Protein 3AJD (pdb70)

Foldseek 3Di:
DWKKKFFQVLPDQQVVVQVVQVVQVWDWDDFLDNRMTTTPDHPDDPCPDVCNQQQRIDIDFVQLLPQLVQQQDELAWEEEEQAQPPPPSVSSNCSSNSLHHAYEYEHQDPVRLVNNVSNCVSNVRNRYHYYHHQLVVVLVVCVVVVNATQEYELEQEVVVCSNNVSVPCLLVVVLSNLVRHDAQHKYKYKYLDPDPCRAVVSVVSVVVVDPFKDWDADDCVSRPPWQKDDDPDGRKMFGDPPTRTMTMTMMGGD

Nearest PDB structures (foldseek):
  3ajd-assembly1_A  TM=1.004E+00  e=1.094E-59  Methanocaldococcus jannaschii
  3a4t-assembly2_B  TM=9.629E-01  e=3.137E-53  Methanocaldococcus jannaschii
  8esq-assembly1_q  TM=8.570E-01  e=2.227E-28  Schizosaccharomyces pombe
  8fkv-assembly1_SY  TM=8.508E-01  e=1.266E-27  Homo sapiens
  8v87-assembly1_q  TM=8.363E-01  e=3.974E-28  Saccharomyces cerevisiae BY4741

Structure (mmCIF, N/CA/C/O backbone):
data_3AJD
#
_entry.id   3AJD
#
_cell.length_a   40.128
_cell.length_b   40.108
_cell.length_c   90.559
_cell.angle_alpha   90.00
_cell.angle_beta   102.75
_cell.angle_gamma   90.00
#
_symmetry.space_group_name_H-M   'P 1 21 1'
#
loop_
_entity.id
_entity.type
_entity.pdbx_description
1 polymer 'Putative methyltransferase MJ0026'
2 non-polymer GLYCEROL
3 non-polymer 'ISOPROPYL ALCOHOL'
4 water water
#
loop_
_atom_site.group_PDB
_atom_site.id
_atom_site.type_symbol
_atom_site.label_atom_id
_atom_site.label_alt_id
_atom_site.label_comp_id
_atom_site.label_asym_id
_atom_site.label_entity_id
_atom_site.label_seq_id
_atom_site.pdbx_PDB_ins_code
_atom_site.Cartn_x
_atom_site.Cartn_y
_atom_site.Cartn_z
_atom_site.occupancy
_atom_site.B_iso_or_equiv
_atom_site.auth_seq_id
_atom_site.auth_comp_id
_atom_site.auth_asym_id
_atom_site.auth_atom_id
_atom_site.pdbx_PDB_model_num
ATOM 1 N N . LYS A 1 9 ? -10.326 8.679 33.887 1.00 30.49 9 LYS A N 1
ATOM 2 C CA . LYS A 1 9 ? -9.487 7.677 33.170 1.00 29.97 9 LYS A CA 1
ATOM 3 C C . LYS A 1 9 ? -8.966 6.567 34.095 1.00 28.44 9 LYS A C 1
ATOM 4 O O . LYS A 1 9 ? -8.549 6.836 35.217 1.00 28.63 9 LYS A O 1
ATOM 10 N N . MET A 1 10 ? -9.014 5.318 33.636 1.00 26.20 10 MET A N 1
ATOM 11 C CA . MET A 1 10 ? -8.494 4.227 34.458 1.00 23.83 10 MET A CA 1
ATOM 12 C C . MET A 1 10 ? -6.971 4.317 34.432 1.00 21.84 10 MET A C 1
ATOM 13 O O . MET A 1 10 ? -6.371 4.625 33.383 1.00 20.89 10 MET A O 1
ATOM 18 N N . GLN A 1 11 ? -6.345 4.071 35.587 1.00 17.99 11 GLN A N 1
ATOM 19 C CA . GLN A 1 11 ? -4.888 4.122 35.672 1.00 15.10 11 GLN A CA 1
ATOM 20 C C . GLN A 1 11 ? -4.316 2.714 35.740 1.00 13.21 11 GLN A C 1
ATOM 21 O O . GLN A 1 11 ? -4.775 1.889 36.544 1.00 12.64 11 GLN A O 1
ATOM 27 N N . PHE A 1 12 ? -3.320 2.449 34.907 1.00 10.93 12 PHE A N 1
ATOM 28 C CA . PHE A 1 12 ? -2.651 1.152 34.929 1.00 9.70 12 PHE A CA 1
ATOM 29 C C . PHE A 1 12 ? -1.142 1.358 35.024 1.00 8.43 12 PHE A C 1
ATOM 30 O O . PHE A 1 12 ? -0.617 2.448 34.772 1.00 8.90 12 PHE A O 1
ATOM 38 N N . ILE A 1 13 ? -0.464 0.317 35.467 1.00 8.45 13 ILE A N 1
ATOM 39 C CA . ILE A 1 13 ? 0.980 0.321 35.442 1.00 8.18 13 ILE A CA 1
ATOM 40 C C . ILE A 1 13 ? 1.455 -0.951 34.756 1.00 8.27 13 ILE A C 1
ATOM 41 O O . ILE A 1 13 ? 0.847 -2.019 34.916 1.00 8.96 13 ILE A O 1
ATOM 46 N N . ARG A 1 14 ? 2.543 -0.819 34.000 1.00 7.80 14 ARG A N 1
ATOM 47 C CA . ARG A 1 14 ? 3.220 -1.955 33.385 1.00 7.65 14 ARG A CA 1
ATOM 48 C C . ARG A 1 14 ? 4.471 -2.192 34.233 1.00 7.41 14 ARG A C 1
ATOM 49 O O . ARG A 1 14 ? 5.332 -1.299 34.340 1.00 8.51 14 ARG A O 1
ATOM 57 N N . VAL A 1 15 ? 4.588 -3.362 34.855 1.00 7.52 15 VAL A N 1
ATOM 58 C CA . VAL A 1 15 ? 5.776 -3.658 35.671 1.00 7.43 15 VAL A CA 1
ATOM 59 C C . VAL A 1 15 ? 6.928 -3.942 34.716 1.00 7.59 15 VAL A C 1
ATOM 60 O O . VAL A 1 15 ? 6.768 -4.675 33.733 1.00 9.19 15 VAL A O 1
ATOM 64 N N . ASN A 1 16 ? 8.087 -3.357 35.015 1.00 7.28 16 ASN A N 1
ATOM 65 C CA . ASN A 1 16 ? 9.245 -3.501 34.175 1.00 7.46 16 ASN A CA 1
ATOM 66 C C . ASN A 1 16 ? 10.021 -4.755 34.551 1.00 7.11 16 ASN A C 1
ATOM 67 O O . ASN A 1 16 ? 10.871 -4.715 35.473 1.00 8.22 16 ASN A O 1
ATOM 72 N N . THR A 1 17 ? 9.768 -5.822 33.808 1.00 8.58 17 THR A N 1
ATOM 73 C CA . THR A 1 17 ? 10.431 -7.081 34.138 1.00 8.53 17 THR A CA 1
ATOM 74 C C . THR A 1 17 ? 11.918 -7.088 33.807 1.00 9.03 17 THR A C 1
ATOM 75 O O . THR A 1 17 ? 12.624 -8.064 34.105 1.00 10.66 17 THR A O 1
ATOM 79 N N . LEU A 1 18 ? 12.419 -6.034 33.189 1.00 7.57 18 LEU A N 1
ATOM 80 C CA . LEU A 1 18 ? 13.869 -5.959 33.029 1.00 9.35 18 LEU A CA 1
ATOM 81 C C . LEU A 1 18 ? 14.492 -5.751 34.409 1.00 9.72 18 LEU A C 1
ATOM 82 O O . LEU A 1 18 ? 15.690 -6.021 34.581 1.00 11.86 18 LEU A O 1
ATOM 87 N N . LYS A 1 19 ? 13.725 -5.240 35.368 1.00 9.49 19 LYS A N 1
ATOM 88 C CA . LYS A 1 19 ? 14.243 -4.944 36.688 1.00 10.12 19 LYS A CA 1
ATOM 89 C C . LYS A 1 19 ? 13.608 -5.628 37.868 1.00 10.80 19 LYS A C 1
ATOM 90 O O . LYS A 1 19 ? 14.282 -5.749 38.904 1.00 12.20 19 LYS A O 1
ATOM 96 N N . ILE A 1 20 ? 12.344 -6.029 37.781 1.00 9.65 20 ILE A N 1
ATOM 97 C CA . ILE A 1 20 ? 11.689 -6.605 38.955 1.00 9.73 20 ILE A CA 1
ATOM 98 C C . ILE A 1 20 ? 10.559 -7.555 38.574 1.00 9.80 20 ILE A C 1
ATOM 99 O O . ILE A 1 20 ? 9.920 -7.400 37.503 1.00 9.81 20 ILE A O 1
ATOM 104 N N . ASN A 1 21 ? 10.293 -8.537 39.437 1.00 9.76 21 ASN A N 1
ATOM 105 C CA . ASN A 1 21 ? 9.211 -9.491 39.222 1.00 9.08 21 ASN A CA 1
ATOM 106 C C . ASN A 1 21 ? 7.896 -8.781 39.516 1.00 8.73 21 ASN A C 1
ATOM 107 O O . ASN A 1 21 ? 7.801 -8.004 40.456 1.00 9.22 21 ASN A O 1
ATOM 112 N N . PRO A 1 22 ? 6.850 -9.067 38.721 1.00 9.10 22 PRO A N 1
ATOM 113 C CA . PRO A 1 22 ? 5.586 -8.369 38.963 1.00 9.72 22 PRO A CA 1
ATOM 114 C C . PRO A 1 22 ? 4.931 -8.554 40.320 1.00 9.23 22 PRO A C 1
ATOM 115 O O . PRO A 1 22 ? 4.347 -7.611 40.863 1.00 9.81 22 PRO A O 1
ATOM 119 N N . GLU A 1 23 ? 4.990 -9.776 40.839 1.00 10.23 23 GLU A N 1
ATOM 120 C CA . GLU A 1 23 ? 4.370 -10.070 42.130 1.00 9.85 23 GLU A CA 1
ATOM 121 C C . GLU A 1 23 ? 5.164 -9.400 43.240 1.00 9.86 23 GLU A C 1
ATOM 122 O O . GLU A 1 23 ? 4.589 -8.912 44.216 1.00 10.22 23 GLU A O 1
ATOM 128 N N . VAL A 1 24 ? 6.473 -9.325 43.083 1.00 9.87 24 VAL A N 1
ATOM 129 C CA . VAL A 1 24 ? 7.308 -8.652 44.076 1.00 10.62 24 VAL A CA 1
ATOM 130 C C . VAL A 1 24 ? 6.975 -7.151 44.066 1.00 9.23 24 VAL A C 1
ATOM 131 O O . VAL A 1 24 ? 6.803 -6.546 45.118 1.00 10.99 24 VAL A O 1
ATOM 135 N N . LEU A 1 25 ? 6.856 -6.528 42.893 1.00 9.01 25 LEU A N 1
ATOM 136 C CA . LEU A 1 25 ? 6.522 -5.102 42.858 1.00 9.56 25 LEU A CA 1
ATOM 137 C C . LEU A 1 25 ? 5.110 -4.886 43.419 1.00 9.21 25 LEU A C 1
ATOM 138 O O . LEU A 1 25 ? 4.868 -3.946 44.159 1.00 10.32 25 LEU A O 1
ATOM 143 N N . LYS A 1 26 ? 4.184 -5.756 43.043 1.00 9.67 26 LYS A N 1
ATOM 144 C CA . LYS A 1 26 ? 2.795 -5.623 43.499 1.00 10.99 26 LYS A CA 1
ATOM 145 C C . LYS A 1 26 ? 2.739 -5.548 45.022 1.00 11.46 26 LYS A C 1
ATOM 146 O O . LYS A 1 26 ? 2.090 -4.669 45.594 1.00 11.87 26 LYS A O 1
ATOM 152 N N . LYS A 1 27 ? 3.429 -6.475 45.678 1.00 11.76 27 LYS A N 1
ATOM 153 C CA . LYS A 1 27 ? 3.410 -6.508 47.134 1.00 12.46 27 LYS A CA 1
ATOM 154 C C . LYS A 1 27 ? 4.046 -5.262 47.731 1.00 13.51 27 LYS A C 1
ATOM 155 O O . LYS A 1 27 ? 3.562 -4.699 48.724 1.00 13.54 27 LYS A O 1
ATOM 161 N N . ARG A 1 28 ? 5.153 -4.833 47.156 1.00 12.90 28 ARG A N 1
ATOM 162 C CA . ARG A 1 28 ? 5.844 -3.668 47.645 1.00 13.68 28 ARG A CA 1
ATOM 163 C C . ARG A 1 28 ? 4.914 -2.458 47.607 1.00 13.50 28 ARG A C 1
ATOM 164 O O . ARG A 1 28 ? 4.859 -1.663 48.553 1.00 14.24 28 ARG A O 1
ATOM 172 N N . LEU A 1 29 ? 4.146 -2.307 46.530 1.00 12.38 29 LEU A N 1
ATOM 173 C CA . LEU A 1 29 ? 3.221 -1.162 46.480 1.00 12.27 29 LEU A CA 1
ATOM 174 C C . LEU A 1 29 ? 2.019 -1.378 47.402 1.00 12.78 29 LEU A C 1
ATOM 175 O O . LEU A 1 29 ? 1.522 -0.427 48.002 1.00 12.87 29 LEU A O 1
ATOM 180 N N . GLU A 1 30 ? 1.540 -2.608 47.503 1.00 12.47 30 GLU A N 1
ATOM 181 C CA . GLU A 1 30 ? 0.405 -2.869 48.391 1.00 14.22 30 GLU A CA 1
ATOM 182 C C . GLU A 1 30 ? 0.783 -2.525 49.830 1.00 15.31 30 GLU A C 1
ATOM 183 O O . GLU A 1 30 ? -0.047 -2.004 50.586 1.00 16.50 30 GLU A O 1
ATOM 189 N N . ASN A 1 31 ? 2.039 -2.759 50.190 1.00 15.57 31 ASN A N 1
ATOM 190 C CA . ASN A 1 31 ? 2.497 -2.470 51.550 1.00 17.34 31 ASN A CA 1
ATOM 191 C C . ASN A 1 31 ? 2.454 -0.982 51.838 1.00 18.37 31 ASN A C 1
ATOM 192 O O . ASN A 1 31 ? 2.464 -0.591 53.006 1.00 20.82 31 ASN A O 1
ATOM 197 N N . LYS A 1 32 ? 2.427 -0.159 50.792 1.00 18.42 32 LYS A N 1
ATOM 198 C CA . LYS A 1 32 ? 2.367 1.302 50.932 1.00 18.20 32 LYS A CA 1
ATOM 199 C C . LYS A 1 32 ? 0.938 1.831 50.806 1.00 18.28 32 LYS A C 1
ATOM 200 O O . LYS A 1 32 ? 0.733 3.047 50.764 1.00 19.08 32 LYS A O 1
ATOM 206 N N . GLY A 1 33 ? -0.033 0.927 50.696 1.00 17.05 33 GLY A N 1
ATOM 207 C CA . GLY A 1 33 ? -1.430 1.337 50.608 1.00 17.87 33 GLY A CA 1
ATOM 208 C C . GLY A 1 33 ? -2.033 1.397 49.218 1.00 18.05 33 GLY A C 1
ATOM 209 O O . GLY A 1 33 ? -3.189 1.810 49.066 1.00 18.44 33 GLY A O 1
ATOM 210 N N . VAL A 1 34 ? -1.273 0.991 48.199 1.00 15.92 34 VAL A N 1
ATOM 211 C CA . VAL A 1 34 ? -1.795 0.988 46.828 1.00 15.00 34 VAL A CA 1
ATOM 212 C C . VAL A 1 34 ? -2.634 -0.276 46.628 1.00 14.16 34 VAL A C 1
ATOM 213 O O . VAL A 1 34 ? -2.240 -1.351 47.085 1.00 15.72 34 VAL A O 1
ATOM 217 N N . VAL A 1 35 ? -3.790 -0.149 45.978 1.00 14.51 35 VAL A N 1
ATOM 218 C CA . VAL A 1 35 ? -4.635 -1.304 45.705 1.00 14.45 35 VAL A CA 1
ATOM 219 C C . VAL A 1 35 ? -4.517 -1.553 44.205 1.00 13.61 35 VAL A C 1
ATOM 220 O O . VAL A 1 35 ? -4.795 -0.676 43.379 1.00 14.46 35 VAL A O 1
ATOM 224 N N . LEU A 1 36 ? -4.124 -2.783 43.880 1.00 13.70 36 LEU A N 1
ATOM 225 C CA . LEU A 1 36 ? -3.863 -3.191 42.501 1.00 13.83 36 LEU A CA 1
ATOM 226 C C . LEU A 1 36 ? -4.690 -4.393 42.105 1.00 14.81 36 LEU A C 1
ATOM 227 O O . LEU A 1 36 ? -4.776 -5.372 42.848 1.00 16.13 36 LEU A O 1
ATOM 232 N N . GLU A 1 37 ? -5.304 -4.319 40.928 1.00 14.31 37 GLU A N 1
ATOM 233 C CA . GLU A 1 37 ? -6.124 -5.406 40.400 1.00 14.60 37 GLU A CA 1
ATOM 234 C C . GLU A 1 37 ? -5.441 -6.043 39.178 1.00 12.85 37 GLU A C 1
ATOM 235 O O . GLU A 1 37 ? -4.766 -5.356 38.388 1.00 12.17 37 GLU A O 1
ATOM 241 N N . LYS A 1 38 ? -5.604 -7.345 39.020 1.00 13.58 38 LYS A N 1
ATOM 242 C CA . LYS A 1 38 ? -5.009 -8.095 37.921 1.00 13.93 38 LYS A CA 1
ATOM 243 C C . LYS A 1 38 ? -5.576 -7.664 36.585 1.00 13.34 38 LYS A C 1
ATOM 244 O O . LYS A 1 38 ? -6.678 -7.090 36.505 1.00 13.65 38 LYS A O 1
ATOM 250 N N . THR A 1 39 ? -4.809 -7.942 35.534 1.00 11.60 39 THR A N 1
ATOM 251 C CA . THR A 1 39 ? -5.230 -7.669 34.146 1.00 10.66 39 THR A CA 1
ATOM 252 C C . THR A 1 39 ? -4.911 -8.958 33.376 1.00 11.59 39 THR A C 1
ATOM 253 O O . THR A 1 39 ? -4.447 -9.952 33.939 1.00 11.96 39 THR A O 1
ATOM 257 N N . PHE A 1 40 ? -5.119 -8.933 32.065 1.00 11.36 40 PHE A N 1
ATOM 258 C CA . PHE A 1 40 ? -4.834 -10.118 31.250 1.00 11.74 40 PHE A CA 1
ATOM 259 C C . PHE A 1 40 ? -3.347 -10.413 31.144 1.00 11.78 40 PHE A C 1
ATOM 260 O O . PHE A 1 40 ? -2.954 -11.486 30.692 1.00 12.62 40 PHE A O 1
ATOM 268 N N . LEU A 1 41 ? -2.519 -9.430 31.532 1.00 10.77 41 LEU A N 1
ATOM 269 C CA . LEU A 1 41 ? -1.056 -9.585 31.513 1.00 10.63 41 LEU A CA 1
ATOM 270 C C . LEU A 1 41 ? -0.567 -9.815 32.922 1.00 10.30 41 LEU A C 1
ATOM 271 O O . LEU A 1 41 ? -0.963 -9.081 33.839 1.00 11.05 41 LEU A O 1
ATOM 276 N N . ASP A 1 42 ? 0.335 -10.764 33.087 1.00 10.88 42 ASP A N 1
ATOM 277 C CA . ASP A 1 42 ? 0.814 -11.016 34.448 1.00 12.04 42 ASP A CA 1
ATOM 278 C C . ASP A 1 42 ? 1.724 -9.899 34.935 1.00 10.86 42 ASP A C 1
ATOM 279 O O . ASP A 1 42 ? 2.040 -9.858 36.114 1.00 12.89 42 ASP A O 1
ATOM 284 N N . TYR A 1 43 ? 2.107 -8.970 34.045 1.00 9.72 43 TYR A N 1
ATOM 285 C CA . TYR A 1 43 ? 2.969 -7.884 34.453 1.00 9.83 43 TYR A CA 1
ATOM 286 C C . TYR A 1 43 ? 2.296 -6.518 34.410 1.00 9.96 43 TYR A C 1
ATOM 287 O O . TYR A 1 43 ? 2.979 -5.503 34.510 1.00 11.21 43 TYR A O 1
ATOM 296 N N . ALA A 1 44 ? 0.972 -6.453 34.274 1.00 9.02 44 ALA A N 1
ATOM 297 C CA . ALA A 1 44 ? 0.285 -5.165 34.257 1.00 9.38 44 ALA A CA 1
ATOM 298 C C . ALA A 1 44 ? -0.810 -5.209 35.309 1.00 8.77 44 ALA A C 1
ATOM 299 O O . ALA A 1 44 ? -1.455 -6.257 35.498 1.00 9.02 44 ALA A O 1
ATOM 301 N N . PHE A 1 45 ? -1.012 -4.086 35.979 1.00 8.22 45 PHE A N 1
ATOM 302 C CA . PHE A 1 45 ? -2.026 -3.996 37.019 1.00 9.54 45 PHE A CA 1
ATOM 303 C C . PHE A 1 45 ? -2.824 -2.723 36.878 1.00 9.69 45 PHE A C 1
ATOM 304 O O . PHE A 1 45 ? -2.306 -1.705 36.422 1.00 9.72 45 PHE A O 1
ATOM 312 N N . GLU A 1 46 ? -4.095 -2.790 37.264 1.00 10.67 46 GLU A N 1
ATOM 313 C CA . GLU A 1 46 ? -4.956 -1.623 37.287 1.00 11.32 46 GLU A CA 1
ATOM 314 C C . GLU A 1 46 ? -4.823 -1.049 38.702 1.00 12.30 46 GLU A C 1
ATOM 315 O O . GLU A 1 46 ? -4.919 -1.769 39.691 1.00 12.08 46 GLU A O 1
ATOM 321 N N . VAL A 1 47 ? -4.570 0.248 38.775 1.00 11.62 47 VAL A N 1
ATOM 322 C CA . VAL A 1 47 ? -4.429 0.913 40.064 1.00 12.62 47 VAL A CA 1
ATOM 323 C C . VAL A 1 47 ? -5.836 1.342 40.486 1.00 14.20 47 VAL A C 1
ATOM 324 O O . VAL A 1 47 ? -6.425 2.251 39.889 1.00 15.70 47 VAL A O 1
ATOM 328 N N . LYS A 1 48 ? -6.366 0.710 41.520 1.00 14.90 48 LYS A N 1
ATOM 329 C CA . LYS A 1 48 ? -7.724 1.035 41.963 1.00 17.08 48 LYS A C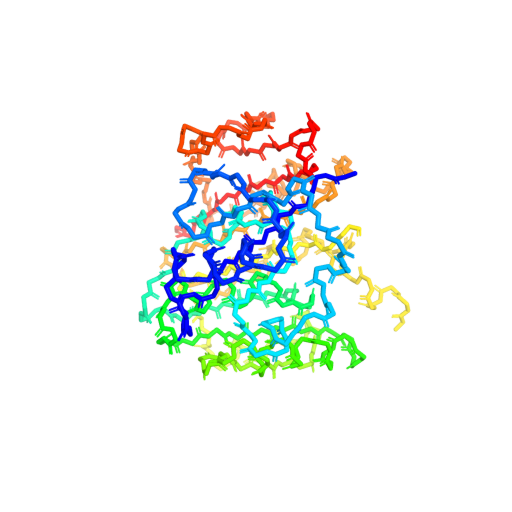A 1
ATOM 330 C C . LYS A 1 48 ? -7.734 2.191 42.958 1.00 18.68 48 LYS A C 1
ATOM 331 O O . LYS A 1 48 ? -8.655 3.029 42.979 1.00 20.89 48 LYS A O 1
ATOM 337 N N . LYS A 1 49 ? -6.715 2.245 43.796 1.00 18.49 49 LYS A N 1
ATOM 338 C CA . LYS A 1 49 ? -6.571 3.329 44.747 1.00 19.88 49 LYS A CA 1
ATOM 339 C C . LYS A 1 49 ? -5.116 3.459 45.111 1.00 18.93 49 LYS A C 1
ATOM 340 O O . LYS A 1 49 ? -4.365 2.477 45.130 1.00 17.35 49 LYS A O 1
ATOM 346 N N . SER A 1 50 ? -4.713 4.683 45.411 1.00 19.98 50 SER A N 1
ATOM 347 C CA . SER A 1 50 ? -3.330 4.956 45.784 1.00 20.67 50 SER A CA 1
ATOM 348 C C . SER A 1 50 ? -3.355 6.216 46.614 1.00 22.13 50 SER A C 1
ATOM 349 O O . SER A 1 50 ? -4.013 7.179 46.246 1.00 22.70 50 SER A O 1
ATOM 352 N N . PRO A 1 51 ? -2.644 6.216 47.744 1.00 22.58 51 PRO A N 1
ATOM 353 C CA . PRO A 1 51 ? -2.598 7.378 48.628 1.00 23.73 51 PRO A CA 1
ATOM 354 C C . PRO A 1 51 ? -1.654 8.452 48.133 1.00 24.42 51 PRO A C 1
ATOM 355 O O . PRO A 1 51 ? -1.532 9.508 48.763 1.00 26.56 51 PRO A O 1
ATOM 359 N N . PHE A 1 52 ? -1.000 8.207 47.001 1.00 24.00 52 PHE A N 1
ATOM 360 C CA . PHE A 1 52 ? -0.068 9.184 46.439 1.00 24.08 52 PHE A CA 1
ATOM 361 C C . PHE A 1 52 ? -0.015 9.085 44.916 1.00 23.63 52 PHE A C 1
ATOM 362 O O . PHE A 1 52 ? -0.508 8.107 44.331 1.00 23.30 52 PHE A O 1
ATOM 370 N N . SER A 1 53 ? 0.569 10.094 44.272 1.00 22.32 53 SER A N 1
ATOM 371 C CA . SER A 1 53 ? 0.681 10.089 42.822 1.00 23.10 53 SER A CA 1
ATOM 372 C C . SER A 1 53 ? 1.521 8.877 42.431 1.00 22.25 53 SER A C 1
ATOM 373 O O . SER A 1 53 ? 2.614 8.671 42.946 1.00 20.53 53 SER A O 1
ATOM 377 N N . ILE A 1 54 ? 0.996 8.069 41.519 1.00 22.54 54 ILE A N 1
ATOM 378 C CA . ILE A 1 54 ? 1.704 6.874 41.087 1.00 22.20 54 ILE A CA 1
ATOM 379 C C . ILE A 1 54 ? 3.107 7.170 40.498 1.00 20.92 54 ILE A C 1
ATOM 380 O O . ILE A 1 54 ? 3.963 6.308 40.540 1.00 20.06 54 ILE A O 1
ATOM 385 N N . GLY A 1 55 ? 3.337 8.378 39.967 1.00 18.87 55 GLY A N 1
ATOM 386 C CA . GLY A 1 55 ? 4.641 8.744 39.412 1.00 19.70 55 GLY A CA 1
ATOM 387 C C . GLY A 1 55 ? 5.617 9.446 40.378 1.00 19.49 55 GLY A C 1
ATOM 388 O O . GLY A 1 55 ? 6.669 9.944 39.977 1.00 19.93 55 GLY A O 1
ATOM 389 N N . SER A 1 56 ? 5.268 9.485 41.658 1.00 16.96 56 SER A N 1
ATOM 390 C CA . SER A 1 56 ? 6.079 10.166 42.678 1.00 16.57 56 SER A CA 1
ATOM 391 C C . SER A 1 56 ? 6.834 9.215 43.580 1.00 14.70 56 SER A C 1
ATOM 392 O O . SER A 1 56 ? 7.523 9.654 44.500 1.00 14.50 56 SER A O 1
ATOM 395 N N . THR A 1 57 ? 6.720 7.920 43.343 1.00 12.75 57 THR A N 1
ATOM 396 C CA . THR A 1 57 ? 7.310 6.924 44.220 1.00 12.44 57 THR A CA 1
ATOM 397 C C . THR A 1 57 ? 8.761 6.614 43.879 1.00 11.50 57 THR A C 1
ATOM 398 O O . THR A 1 57 ? 9.230 6.890 42.754 1.00 10.73 57 THR A O 1
ATOM 402 N N . PRO A 1 58 ? 9.503 6.046 44.849 1.00 10.64 58 PRO A N 1
ATOM 403 C CA . PRO A 1 58 ? 10.885 5.681 44.529 1.00 10.30 58 PRO A CA 1
ATOM 404 C C . PRO A 1 58 ? 10.810 4.514 43.511 1.00 10.84 58 PRO A C 1
ATOM 405 O O . PRO A 1 58 ? 11.717 4.347 42.677 1.00 10.62 58 PRO A O 1
ATOM 409 N N . GLU A 1 59 ? 9.751 3.705 43.589 1.00 10.35 59 GLU A N 1
ATOM 410 C CA . GLU A 1 59 ? 9.626 2.606 42.629 1.00 9.83 59 GLU A CA 1
ATOM 411 C C . GLU A 1 59 ? 9.582 3.120 41.188 1.00 10.04 59 GLU A C 1
ATOM 412 O O . GLU A 1 59 ? 10.158 2.501 40.299 1.00 10.13 59 GLU A O 1
ATOM 418 N N . TYR A 1 60 ? 8.877 4.218 40.953 1.00 9.42 60 TYR A N 1
ATOM 419 C CA . TYR A 1 60 ? 8.820 4.816 39.606 1.00 9.37 60 TYR A CA 1
ATOM 420 C C . TYR A 1 60 ? 10.212 5.315 39.250 1.00 9.98 60 TYR A C 1
ATOM 421 O O . TYR A 1 60 ? 10.717 5.060 38.172 1.00 9.78 60 TYR A O 1
ATOM 430 N N . LEU A 1 61 ? 10.860 6.009 40.186 1.00 9.71 61 LEU A N 1
ATOM 431 C CA . LEU A 1 61 ? 12.201 6.531 3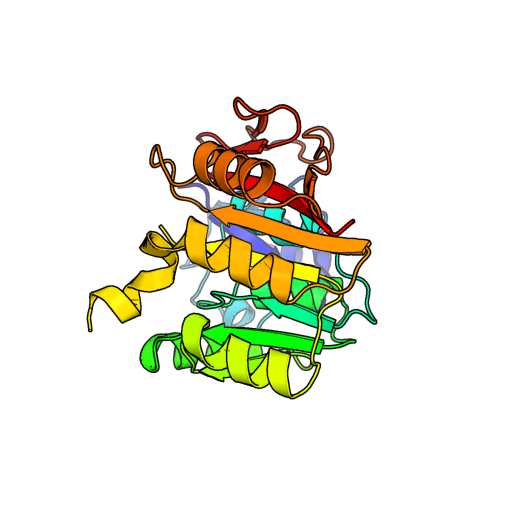9.987 1.00 10.05 61 LEU A CA 1
ATOM 432 C C . LEU A 1 61 ? 13.188 5.446 39.588 1.00 8.99 61 LEU A C 1
ATOM 433 O O . LEU A 1 61 ? 14.087 5.663 38.757 1.00 10.01 61 LEU A O 1
ATOM 438 N N . PHE A 1 62 ? 13.054 4.291 40.230 1.00 8.92 62 PHE A N 1
ATOM 439 C CA . PHE A 1 62 ? 13.925 3.158 39.991 1.00 9.96 62 PHE A CA 1
ATOM 440 C C . PHE A 1 62 ? 13.591 2.365 38.724 1.00 9.91 62 PHE A C 1
ATOM 441 O O . PHE A 1 62 ? 14.242 1.382 38.425 1.00 10.73 62 PHE A O 1
ATOM 449 N N . GLY A 1 63 ? 12.547 2.788 38.029 1.00 9.24 63 GLY A N 1
ATOM 450 C CA . GLY A 1 63 ? 12.178 2.148 36.779 1.00 9.29 63 GLY A CA 1
ATOM 451 C C . GLY A 1 63 ? 11.487 0.805 36.971 1.00 8.91 63 GLY A C 1
ATOM 452 O O . GLY A 1 63 ? 11.534 -0.085 36.111 1.00 9.08 63 GLY A O 1
ATOM 453 N N . TYR A 1 64 ? 10.815 0.643 38.096 1.00 8.51 64 TYR A N 1
ATOM 454 C CA . TYR A 1 64 ? 10.124 -0.623 38.330 1.00 9.09 64 TYR A CA 1
ATOM 455 C C . TYR A 1 64 ? 8.793 -0.742 37.574 1.00 8.03 64 TYR A C 1
ATOM 456 O O . TYR A 1 64 ? 8.245 -1.833 37.438 1.00 8.66 64 TYR A O 1
ATOM 465 N N . TYR A 1 65 ? 8.279 0.380 37.112 1.00 8.28 65 TYR A N 1
ATOM 466 C CA . TYR A 1 65 ? 7.054 0.333 36.297 1.00 8.22 65 TYR A CA 1
ATOM 467 C C . TYR A 1 65 ? 6.895 1.556 35.468 1.00 8.44 65 TYR A C 1
ATOM 468 O O . TYR A 1 65 ? 7.550 2.589 35.709 1.00 9.21 65 TYR A O 1
ATOM 477 N N . MET A 1 66 ? 6.019 1.431 34.481 1.00 9.09 66 MET A N 1
ATOM 478 C CA . MET A 1 66 ? 5.644 2.534 33.576 1.00 8.76 66 MET A CA 1
ATOM 479 C C . MET A 1 66 ? 4.142 2.783 33.725 1.00 8.80 66 MET A C 1
ATOM 480 O O . MET A 1 66 ? 3.346 1.876 33.524 1.00 8.19 66 MET A O 1
ATOM 485 N N . PRO A 1 67 ? 3.728 3.986 34.170 1.00 8.91 67 PRO A N 1
ATOM 486 C CA . PRO A 1 67 ? 2.290 4.287 34.271 1.00 9.31 67 PRO A CA 1
ATOM 487 C C . PRO A 1 67 ? 1.868 4.531 32.792 1.00 8.55 67 PRO A C 1
ATOM 488 O O . PRO A 1 67 ? 2.472 5.358 32.088 1.00 10.35 67 PRO A O 1
ATOM 492 N N . GLN A 1 68 ? 0.852 3.822 32.337 1.00 8.31 68 GLN A N 1
ATOM 493 C CA . GLN A 1 68 ? 0.346 3.971 30.963 1.00 8.29 68 GLN A CA 1
ATOM 494 C C . GLN A 1 68 ? -0.957 3.190 30.878 1.00 9.31 68 GLN A C 1
ATOM 495 O O . GLN A 1 68 ? -1.193 2.249 31.654 1.00 10.19 68 GLN A O 1
ATOM 501 N N . SER A 1 69 ? -1.790 3.561 29.915 1.00 8.93 69 SER A N 1
ATOM 502 C CA . SER A 1 69 ? -3.065 2.868 29.774 1.00 8.96 69 SER A CA 1
ATOM 503 C C . SER A 1 69 ? -2.827 1.427 29.362 1.00 7.68 69 SER A C 1
ATOM 504 O O . SER A 1 69 ? -1.801 1.106 28.753 1.00 8.18 69 SER A O 1
ATOM 507 N N . ILE A 1 70 ? -3.762 0.536 29.659 1.00 8.44 70 ILE A N 1
ATOM 508 C CA . ILE A 1 70 ? -3.562 -0.814 29.195 1.00 8.90 70 ILE A CA 1
ATOM 509 C C . ILE A 1 70 ? -3.736 -0.860 27.660 1.00 7.52 70 ILE A C 1
ATOM 510 O O . ILE A 1 70 ? -3.107 -1.658 26.984 1.00 8.32 70 ILE A O 1
ATOM 515 N N . SER A 1 71 ? -4.546 0.031 27.069 1.00 7.76 71 SER A N 1
ATOM 516 C CA . SER A 1 71 ? -4.665 0.061 25.584 1.00 7.81 71 SER A CA 1
ATOM 517 C C . SER A 1 71 ? -3.286 0.287 24.969 1.00 7.23 71 SER A C 1
ATOM 518 O O . SER A 1 71 ? -2.962 -0.318 23.950 1.00 8.17 71 SER A O 1
ATOM 521 N N . SER A 1 72 ? -2.494 1.171 25.579 1.00 7.65 72 SER A N 1
ATOM 522 C CA . SER A 1 72 ? -1.187 1.492 25.030 1.00 7.69 72 SER A CA 1
ATOM 523 C C . SER A 1 72 ? -0.193 0.326 25.133 1.00 6.75 72 SER A C 1
ATOM 524 O O . SER A 1 72 ? 0.861 0.377 24.500 1.00 7.21 72 SER A O 1
ATOM 527 N N . MET A 1 73 ? -0.505 -0.685 25.943 1.00 6.95 73 MET A N 1
ATOM 528 C CA . MET A 1 73 ? 0.324 -1.875 26.041 1.00 6.73 73 MET A CA 1
ATOM 529 C C . MET A 1 73 ? 0.059 -2.851 24.897 1.00 7.08 73 MET A C 1
ATOM 530 O O . MET A 1 73 ? 0.816 -3.767 24.696 1.00 8.56 73 MET A O 1
ATOM 535 N N . ILE A 1 74 ? -1.027 -2.657 24.134 1.00 7.02 74 ILE A N 1
ATOM 536 C CA . ILE A 1 74 ? -1.361 -3.601 23.092 1.00 7.53 74 ILE A CA 1
ATOM 537 C C . ILE A 1 74 ? -0.474 -3.556 21.839 1.00 7.64 74 ILE A C 1
ATOM 538 O O . ILE A 1 74 ? -0.053 -4.601 21.377 1.00 7.58 74 ILE A O 1
ATOM 543 N N . PRO A 1 75 ? -0.134 -2.373 21.308 1.00 7.30 75 PRO A N 1
ATOM 544 C CA . PRO A 1 75 ? 0.695 -2.394 20.085 1.00 6.57 75 PRO A CA 1
ATOM 545 C C . PRO A 1 75 ? 2.001 -3.178 20.188 1.00 6.34 75 PRO A C 1
ATOM 546 O O . PRO A 1 75 ? 2.311 -3.939 19.285 1.00 6.95 75 PRO A O 1
ATOM 550 N N . PRO A 1 76 ? 2.775 -3.019 21.273 1.00 6.47 76 PRO A N 1
ATOM 551 C CA . PRO A 1 76 ? 4.024 -3.798 21.350 1.00 7.27 76 PRO A CA 1
ATOM 552 C C . PRO A 1 76 ? 3.784 -5.302 21.393 1.00 6.75 76 PRO A C 1
ATOM 553 O O . PRO A 1 76 ? 4.555 -6.055 20.785 1.00 8.16 76 PRO A O 1
ATOM 557 N N . ILE A 1 77 ? 2.701 -5.733 22.062 1.00 7.24 77 ILE A N 1
ATOM 558 C CA . ILE A 1 77 ? 2.373 -7.160 22.173 1.00 8.43 77 ILE A CA 1
ATOM 559 C C . ILE A 1 77 ? 1.960 -7.695 20.791 1.00 7.39 77 ILE A C 1
ATOM 560 O O . ILE A 1 77 ? 2.366 -8.775 20.373 1.00 9.63 77 ILE A O 1
ATOM 565 N N . VAL A 1 78 ? 1.182 -6.910 20.080 1.00 7.09 78 VAL A N 1
ATOM 566 C CA . VAL A 1 78 ? 0.750 -7.310 18.751 1.00 8.22 78 VAL A CA 1
ATOM 567 C C . VAL A 1 78 ? 1.987 -7.375 17.821 1.00 8.12 78 VAL A C 1
ATOM 568 O O . VAL A 1 78 ? 2.107 -8.302 16.996 1.00 9.00 78 VAL A O 1
ATOM 572 N N . LEU A 1 79 ? 2.911 -6.418 17.940 1.00 7.81 79 LEU A N 1
ATOM 573 C CA . LEU A 1 79 ? 4.123 -6.451 17.093 1.00 8.40 79 LEU A CA 1
ATOM 574 C C . LEU A 1 79 ? 4.930 -7.720 17.408 1.00 8.79 79 LEU A C 1
ATOM 575 O O . LEU A 1 79 ? 5.479 -8.364 16.497 1.00 9.47 79 LEU A O 1
ATOM 580 N N . ASN A 1 80 ? 5.015 -8.070 18.690 1.00 9.14 80 ASN A N 1
ATOM 581 C CA . ASN A 1 80 ? 5.637 -9.300 19.175 1.00 10.14 80 ASN A CA 1
ATOM 582 C C . ASN A 1 80 ? 7.074 -9.488 18.714 1.00 11.01 80 ASN A C 1
ATOM 583 O O . ASN A 1 80 ? 7.430 -10.459 18.041 1.00 11.30 80 ASN A O 1
ATOM 588 N N . PRO A 1 81 ? 7.946 -8.562 19.109 1.00 9.85 81 PRO A N 1
ATOM 589 C CA . PRO A 1 81 ? 9.353 -8.618 18.740 1.00 11.15 81 PRO A CA 1
ATOM 590 C C . PRO A 1 81 ? 10.109 -9.810 19.306 1.00 11.32 81 PRO A C 1
ATOM 591 O O . PRO A 1 81 ? 9.873 -10.259 20.425 1.00 11.85 81 PRO A O 1
ATOM 595 N N . ARG A 1 82 ? 11.009 -10.328 18.486 1.00 10.59 82 ARG A N 1
ATOM 596 C CA . ARG A 1 82 ? 11.904 -11.411 18.910 1.00 11.11 82 ARG A CA 1
ATOM 597 C C . ARG A 1 82 ? 13.108 -10.771 19.593 1.00 10.72 82 ARG A C 1
ATOM 598 O O . ARG A 1 82 ? 13.451 -9.617 19.322 1.00 10.47 82 ARG A O 1
ATOM 606 N N . GLU A 1 83 ? 13.786 -11.531 20.447 1.00 11.50 83 GLU A N 1
ATOM 607 C CA . GLU A 1 83 ? 14.941 -11.004 21.154 1.00 13.16 83 GLU A CA 1
ATOM 608 C C . GLU A 1 83 ? 16.044 -10.565 20.208 1.00 15.66 83 GLU A C 1
ATOM 609 O O . GLU A 1 83 ? 16.782 -9.628 20.543 1.00 19.82 83 GLU A O 1
ATOM 615 N N . ASP A 1 84 ? 16.158 -11.227 19.053 1.00 15.10 84 ASP A N 1
ATOM 616 C CA . ASP A 1 84 ? 17.206 -10.918 18.088 1.00 17.20 84 ASP A CA 1
ATOM 617 C C . ASP A 1 84 ? 16.753 -10.023 16.936 1.00 15.89 84 ASP A C 1
ATOM 618 O O . ASP A 1 84 ? 17.437 -9.895 15.912 1.00 18.26 84 ASP A O 1
ATOM 623 N N . ASP A 1 85 ? 15.577 -9.420 17.070 1.00 12.03 85 ASP A N 1
ATOM 624 C CA . ASP A 1 85 ? 15.083 -8.539 16.005 1.00 10.40 85 ASP A CA 1
ATOM 625 C C . ASP A 1 85 ? 15.777 -7.177 15.986 1.00 10.18 85 ASP A C 1
ATOM 626 O O . ASP A 1 85 ? 16.358 -6.726 16.997 1.00 11.23 85 ASP A O 1
ATOM 631 N N . PHE A 1 86 ? 15.713 -6.553 14.815 1.00 9.26 86 PHE A N 1
ATOM 632 C CA . PHE A 1 86 ? 16.200 -5.199 14.566 1.00 9.66 86 PHE A CA 1
ATOM 633 C C . PHE A 1 86 ? 14.883 -4.456 14.268 1.00 8.27 86 PHE A C 1
ATOM 634 O O . PHE A 1 86 ? 14.224 -4.723 13.256 1.00 8.76 86 PHE A O 1
ATOM 648 N N . ILE A 1 87 ? 14.532 -3.545 15.173 1.00 7.27 87 ILE A N 1
ATOM 649 C CA . ILE A 1 87 ? 13.224 -2.863 15.158 1.00 8.48 87 ILE A CA 1
ATOM 650 C C . ILE A 1 87 ? 13.303 -1.380 15.077 1.00 7.38 87 ILE A C 1
ATOM 651 O O . ILE A 1 87 ? 14.226 -0.793 15.617 1.00 8.23 87 ILE A O 1
ATOM 656 N N . LEU A 1 88 ? 12.322 -0.785 14.402 1.00 7.28 88 LEU A N 1
ATOM 657 C CA . LEU A 1 88 ? 12.221 0.671 14.309 1.00 6.43 88 LEU A CA 1
ATOM 658 C C . LEU A 1 88 ? 10.943 1.155 14.992 1.00 6.97 88 LEU A C 1
ATOM 659 O O . LEU A 1 88 ? 9.857 0.639 14.695 1.00 7.96 88 LEU A O 1
ATOM 664 N N . ASP A 1 89 ? 11.059 2.122 15.910 1.00 6.38 89 ASP A N 1
ATOM 665 C CA . ASP A 1 89 ? 9.881 2.749 16.572 1.00 6.77 89 ASP A CA 1
ATOM 666 C C . ASP A 1 89 ? 9.917 4.175 15.989 1.00 6.73 89 ASP A C 1
ATOM 667 O O . ASP A 1 89 ? 10.729 5.023 16.370 1.00 6.38 89 ASP A O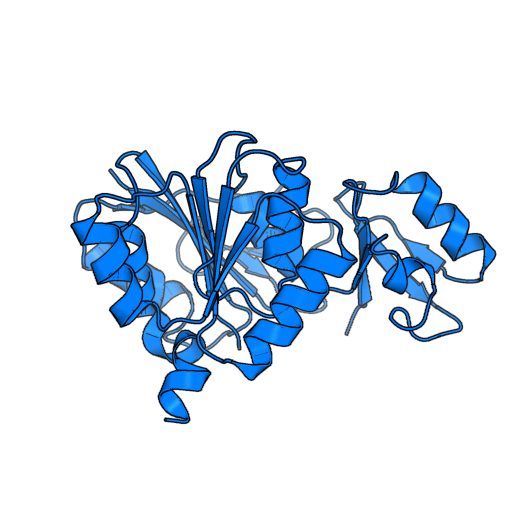 1
ATOM 672 N N . MET A 1 90 ? 9.074 4.414 14.994 1.00 6.61 90 MET A N 1
ATOM 673 C CA . MET A 1 90 ? 9.138 5.623 14.178 1.00 5.97 90 MET A CA 1
ATOM 674 C C . MET A 1 90 ? 8.838 6.935 14.841 1.00 6.32 90 MET A C 1
ATOM 675 O O . MET A 1 90 ? 9.436 7.942 14.433 1.00 7.82 90 MET A O 1
ATOM 680 N N . CYS A 1 91 ? 7.892 6.943 15.767 1.00 6.38 91 CYS A N 1
ATOM 681 C CA . CYS A 1 91 ? 7.461 8.161 16.498 1.00 6.97 91 CYS A CA 1
ATOM 682 C C . CYS A 1 91 ? 7.470 7.718 17.941 1.00 7.61 91 CYS A C 1
ATOM 683 O O . CYS A 1 91 ? 6.436 7.406 18.536 1.00 8.49 91 CYS A O 1
ATOM 686 N N . ALA A 1 92 ? 8.666 7.723 18.516 1.00 8.55 92 ALA A N 1
ATOM 687 C CA . ALA A 1 92 ? 8.850 7.063 19.807 1.00 7.31 92 ALA A CA 1
ATOM 688 C C . ALA A 1 92 ? 8.535 7.770 21.090 1.00 7.80 92 ALA A C 1
ATOM 689 O O . ALA A 1 92 ? 8.184 7.115 22.057 1.00 8.26 92 ALA A O 1
ATOM 691 N N . ALA A 1 93 ? 8.665 9.089 21.154 1.00 7.74 93 ALA A N 1
ATOM 692 C CA . ALA A 1 93 ? 8.428 9.741 22.444 1.00 9.53 93 ALA A CA 1
ATOM 693 C C . ALA A 1 93 ? 6.958 9.563 22.825 1.00 9.34 93 ALA A C 1
ATOM 694 O O . ALA A 1 93 ? 6.091 9.576 21.959 1.00 10.59 93 ALA A O 1
ATOM 696 N N . PRO A 1 94 ? 6.652 9.477 24.121 1.00 9.93 94 PRO A N 1
ATOM 697 C CA . PRO A 1 94 ? 7.585 9.534 25.250 1.00 10.39 94 PRO A CA 1
ATOM 698 C C . PRO A 1 94 ? 8.412 8.307 25.610 1.00 9.48 94 PRO A C 1
ATOM 699 O O . PRO A 1 94 ? 9.257 8.360 26.510 1.00 11.13 94 PRO A O 1
ATOM 703 N N . GLY A 1 95 ? 8.139 7.182 24.955 1.00 8.34 95 GLY A N 1
ATOM 704 C CA . GLY A 1 95 ? 8.928 5.981 25.222 1.00 8.22 95 GLY A CA 1
ATOM 705 C C . GLY A 1 95 ? 8.239 4.891 26.014 1.00 7.41 95 GLY A C 1
ATOM 706 O O . GLY A 1 95 ? 8.905 3.918 26.383 1.00 8.52 95 GLY A O 1
ATOM 707 N N . GLY A 1 96 ? 6.946 5.033 26.303 1.00 7.86 96 GLY A N 1
ATOM 708 C CA . GLY A 1 96 ? 6.274 3.960 26.991 1.00 8.36 96 GLY A CA 1
ATOM 709 C C . GLY A 1 96 ? 6.296 2.705 26.158 1.00 7.65 96 GLY A C 1
ATOM 710 O O . GLY A 1 96 ? 6.647 1.612 26.682 1.00 8.23 96 GLY A O 1
ATOM 711 N N . LYS A 1 97 ? 6.006 2.843 24.856 1.00 7.25 97 LYS A N 1
ATOM 712 C CA . LYS A 1 97 ? 5.998 1.651 24.014 1.00 7.11 97 LYS A CA 1
ATOM 713 C C . LYS A 1 97 ? 7.405 1.187 23.690 1.00 6.62 97 LYS A C 1
ATOM 714 O O . LYS A 1 97 ? 7.686 -0.030 23.614 1.00 7.11 97 LYS A O 1
ATOM 720 N N . THR A 1 98 ? 8.329 2.148 23.541 1.00 6.74 98 THR A N 1
ATOM 721 C CA . THR A 1 98 ? 9.703 1.780 23.231 1.00 7.06 98 THR A CA 1
ATOM 722 C C . THR A 1 98 ? 10.251 0.877 24.364 1.00 7.04 98 THR A C 1
ATOM 723 O O . THR A 1 98 ? 10.857 -0.174 24.130 1.00 7.27 98 THR A O 1
ATOM 727 N N . THR A 1 99 ? 10.046 1.311 25.607 1.00 6.54 99 THR A N 1
ATOM 728 C CA . THR A 1 99 ? 10.544 0.545 26.731 1.00 6.63 99 THR A CA 1
ATOM 729 C C . THR A 1 99 ? 9.798 -0.779 26.875 1.00 6.16 99 THR A C 1
ATOM 730 O O . THR A 1 99 ? 10.369 -1.775 27.317 1.00 6.91 99 THR A O 1
ATOM 734 N N . HIS A 1 100 ? 8.522 -0.823 26.486 1.00 6.05 100 HIS A N 1
ATOM 735 C CA . HIS A 1 100 ? 7.746 -2.071 26.512 1.00 6.45 100 HIS A CA 1
ATOM 736 C C . HIS A 1 100 ? 8.391 -3.039 25.499 1.00 6.21 100 HIS A C 1
ATOM 737 O O . HIS A 1 100 ? 8.623 -4.232 25.789 1.00 7.47 100 HIS A O 1
ATOM 744 N N . LEU A 1 101 ? 8.688 -2.556 24.296 1.00 6.69 101 LEU A N 1
ATOM 745 C CA . LEU A 1 101 ? 9.342 -3.415 23.316 1.00 6.19 101 LEU A CA 1
ATOM 746 C C . LEU A 1 101 ? 10.659 -3.966 23.877 1.00 7.32 101 LEU A C 1
ATOM 747 O O . LEU A 1 101 ? 10.933 -5.162 23.715 1.00 7.11 101 LEU A O 1
ATOM 752 N N . ALA A 1 102 ? 11.442 -3.122 24.554 1.00 6.97 102 ALA A N 1
ATOM 753 C CA . ALA A 1 102 ? 12.719 -3.582 25.108 1.00 6.75 102 ALA A CA 1
ATOM 754 C C . ALA A 1 102 ? 12.494 -4.688 26.150 1.00 7.27 102 ALA A C 1
ATOM 755 O O . ALA A 1 102 ? 13.260 -5.661 26.210 1.00 8.50 102 ALA A O 1
ATOM 757 N N . GLN A 1 103 ? 11.463 -4.532 26.992 1.00 7.04 103 GLN A N 1
ATOM 758 C CA . GLN A 1 103 ? 11.114 -5.555 27.963 1.00 8.22 103 GLN A CA 1
ATOM 759 C C . GLN A 1 103 ? 10.767 -6.851 27.283 1.00 7.86 103 GLN A C 1
ATOM 760 O O . GLN A 1 103 ? 11.227 -7.921 27.708 1.00 9.07 103 GLN A O 1
ATOM 766 N N . LEU A 1 104 ? 9.972 -6.776 26.208 1.00 8.17 104 LEU A N 1
ATOM 767 C CA . LEU A 1 104 ? 9.569 -7.987 25.497 1.00 9.37 104 LEU A CA 1
ATOM 768 C C . LEU A 1 104 ? 10.800 -8.661 24.901 1.00 9.57 104 LEU A C 1
ATOM 769 O O . LEU A 1 104 ? 10.833 -9.906 24.803 1.00 10.36 104 LEU A O 1
ATOM 774 N N . MET A 1 105 ? 11.796 -7.868 24.501 1.00 8.50 105 MET A N 1
ATOM 775 C CA . MET A 1 105 ? 13.028 -8.402 23.902 1.00 9.14 105 MET A CA 1
ATOM 776 C C . MET A 1 105 ? 14.068 -8.764 24.947 1.00 9.23 105 MET A C 1
ATOM 777 O O . MET A 1 105 ? 15.174 -9.193 24.590 1.00 9.38 105 MET A O 1
ATOM 782 N N . LYS A 1 106 ? 13.748 -8.588 26.232 1.00 9.09 106 LYS A N 1
ATOM 783 C CA . LYS A 1 106 ? 14.686 -8.877 27.330 1.00 10.21 106 LYS A CA 1
ATOM 784 C C . LYS A 1 106 ? 15.999 -8.109 27.137 1.00 10.25 106 LYS A C 1
ATOM 785 O O . LYS A 1 106 ? 17.096 -8.587 27.494 1.00 10.73 106 LYS A O 1
ATOM 791 N N . ASN A 1 107 ? 15.896 -6.882 26.608 1.00 9.50 107 ASN A N 1
ATOM 792 C CA . ASN A 1 107 ? 17.052 -6.004 26.413 1.00 8.86 107 ASN A CA 1
ATOM 793 C C . ASN A 1 107 ? 18.037 -6.529 25.385 1.00 9.45 107 ASN A C 1
ATOM 794 O O . ASN A 1 107 ? 19.171 -6.051 25.335 1.00 10.47 107 ASN A O 1
ATOM 799 N N . LYS A 1 108 ? 17.605 -7.463 24.548 1.00 9.18 108 LYS A N 1
ATOM 800 C CA . LYS A 1 108 ? 18.482 -7.972 23.484 1.00 10.05 108 LYS A CA 1
ATOM 801 C C . LYS A 1 108 ? 18.106 -7.326 22.135 1.00 10.19 108 LYS A C 1
ATOM 802 O O . LYS A 1 108 ? 17.130 -6.578 22.043 1.00 9.95 108 LYS A O 1
ATOM 808 N N . GLY A 1 109 ? 18.877 -7.590 21.083 1.00 9.12 109 GLY A N 1
ATOM 809 C CA . GLY A 1 109 ? 18.578 -7.025 19.789 1.00 9.45 109 GLY A CA 1
ATOM 810 C C . GLY A 1 109 ? 18.785 -5.517 19.771 1.00 8.72 109 GLY A C 1
ATOM 811 O O . GLY A 1 109 ? 19.538 -4.973 20.575 1.00 9.38 109 GLY A O 1
ATOM 812 N N . THR A 1 110 ? 18.067 -4.834 18.876 1.00 8.93 110 THR A N 1
ATOM 813 C CA . THR A 1 110 ? 18.179 -3.389 18.748 1.00 9.37 110 THR A CA 1
ATOM 814 C C 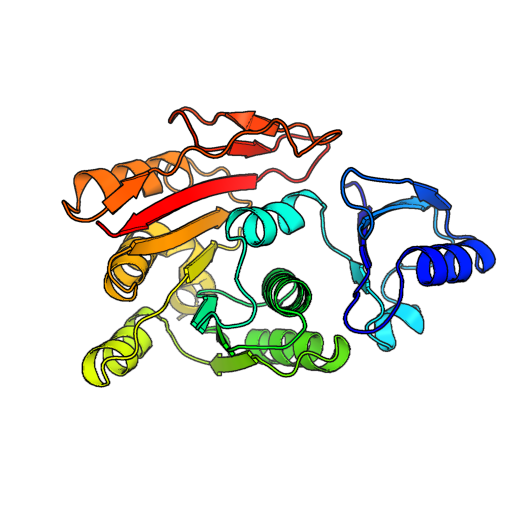. THR A 1 110 ? 16.849 -2.768 18.391 1.00 8.56 110 THR A C 1
ATOM 815 O O . THR A 1 110 ? 16.105 -3.313 17.533 1.00 9.53 110 THR A O 1
ATOM 819 N N . ILE A 1 111 ? 16.548 -1.668 19.080 1.00 7.80 111 ILE A N 1
ATOM 820 C CA . ILE A 1 111 ? 15.404 -0.837 18.723 1.00 7.34 111 ILE A CA 1
ATOM 821 C C . ILE A 1 111 ? 15.995 0.513 18.325 1.00 8.24 111 ILE A C 1
ATOM 822 O O . ILE A 1 111 ? 16.830 1.079 19.074 1.00 8.87 111 ILE A O 1
ATOM 827 N N . VAL A 1 112 ? 15.619 1.021 17.155 1.00 8.15 112 VAL A N 1
ATOM 828 C CA . VAL A 1 112 ? 16.015 2.367 16.735 1.00 7.01 112 VAL A CA 1
ATOM 829 C C . VAL A 1 112 ? 14.761 3.195 17.027 1.00 7.39 112 VAL A C 1
ATOM 830 O O . VAL A 1 112 ? 13.689 2.948 16.433 1.00 7.83 112 VAL A O 1
ATOM 834 N N . ALA A 1 113 ? 14.857 4.154 17.945 1.00 7.25 113 ALA A N 1
ATOM 835 C CA . ALA A 1 113 ? 13.701 4.956 18.375 1.00 8.23 113 ALA A CA 1
ATOM 836 C C . ALA A 1 113 ? 13.898 6.371 17.888 1.00 7.88 113 ALA A C 1
ATOM 837 O O . ALA A 1 113 ? 14.853 7.055 18.285 1.00 9.23 113 ALA A O 1
ATOM 839 N N . VAL A 1 114 ? 13.003 6.823 17.021 1.00 8.22 114 VAL A N 1
ATOM 840 C CA . VAL A 1 114 ? 13.124 8.133 16.383 1.00 8.14 114 VAL A CA 1
ATOM 841 C C . VAL A 1 114 ? 12.118 9.128 16.904 1.00 8.44 114 VAL A C 1
ATOM 842 O O . VAL A 1 114 ? 10.944 8.807 17.129 1.00 8.35 114 VAL A O 1
ATOM 846 N N . GLU A 1 115 ? 12.597 10.355 17.112 1.00 9.03 115 GLU A N 1
ATOM 847 C CA . GLU A 1 115 ? 11.732 11.383 17.615 1.00 8.06 115 GLU A CA 1
ATOM 848 C C . GLU A 1 115 ? 12.201 12.678 16.984 1.00 10.06 115 GLU A C 1
ATOM 849 O O . GLU A 1 115 ? 13.401 13.029 17.036 1.00 9.61 115 GLU A O 1
ATOM 855 N N . ILE A 1 116 ? 11.259 13.412 16.411 1.00 9.74 116 ILE A N 1
ATOM 856 C CA . ILE A 1 116 ? 11.609 14.651 15.724 1.00 11.11 116 ILE A CA 1
ATOM 857 C C . ILE A 1 116 ? 11.880 15.846 16.647 1.00 12.20 116 ILE A C 1
ATOM 858 O O . ILE A 1 116 ? 12.721 16.691 16.317 1.00 13.07 116 ILE A O 1
ATOM 863 N N . SER A 1 117 ? 11.208 15.898 17.796 1.00 11.79 117 SER A N 1
ATOM 864 C CA . SER A 1 117 ? 11.374 17.015 18.711 1.00 13.43 117 SER A CA 1
ATOM 865 C C . SER A 1 117 ? 12.579 16.859 19.629 1.00 13.93 117 SER A C 1
ATOM 866 O O . SER A 1 117 ? 12.739 15.833 20.280 1.00 13.12 117 SER A O 1
ATOM 869 N N . LYS A 1 118 ? 13.417 17.893 19.712 1.00 14.93 118 LYS A N 1
ATOM 870 C CA . LYS A 1 118 ? 14.582 17.848 20.590 1.00 17.05 118 LYS A CA 1
ATOM 871 C C . LYS A 1 118 ? 14.087 17.762 22.037 1.00 15.70 118 LYS A C 1
ATOM 872 O O . LYS A 1 118 ? 14.624 17.015 22.856 1.00 15.62 118 LYS A O 1
ATOM 878 N N . THR A 1 119 ? 13.032 18.503 22.355 1.00 16.19 119 THR A N 1
ATOM 879 C CA . THR A 1 119 ? 12.515 18.471 23.709 1.00 17.20 119 THR A CA 1
ATOM 880 C C . THR A 1 119 ? 11.952 17.089 24.064 1.00 16.63 119 THR A C 1
ATOM 881 O O . THR A 1 119 ? 12.276 16.528 25.117 1.00 16.60 119 THR A O 1
ATOM 885 N N . ARG A 1 120 ? 11.136 16.520 23.182 1.00 14.99 120 ARG A N 1
ATOM 886 C CA . ARG A 1 120 ? 10.568 15.205 23.461 1.00 14.48 120 ARG A CA 1
ATOM 887 C C . ARG A 1 120 ? 11.643 14.139 23.454 1.00 12.93 120 ARG A C 1
ATOM 888 O O . ARG A 1 120 ? 11.495 13.122 24.147 1.00 12.93 120 ARG A O 1
ATOM 896 N N . THR A 1 121 ? 12.739 14.363 22.733 1.00 11.85 121 THR A N 1
ATOM 897 C CA . THR A 1 121 ? 13.799 13.376 22.729 1.00 12.41 121 THR A CA 1
ATOM 898 C C . THR A 1 121 ? 14.370 13.252 24.164 1.00 12.37 121 THR A C 1
ATOM 899 O O . THR A 1 1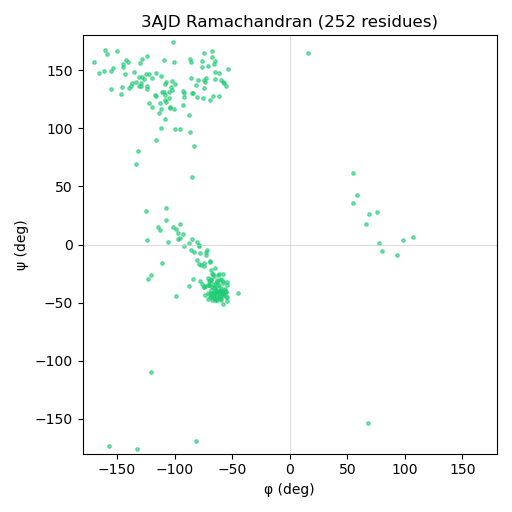21 ? 14.788 12.173 24.596 1.00 13.14 121 THR A O 1
ATOM 903 N N . LYS A 1 122 ? 14.355 14.356 24.906 1.00 13.94 122 LYS A N 1
ATOM 904 C CA . LYS A 1 122 ? 14.858 14.305 26.290 1.00 14.86 122 LYS A CA 1
ATOM 905 C C . LYS A 1 122 ? 13.972 13.425 27.154 1.00 13.79 122 LYS A C 1
ATOM 906 O O . LYS A 1 122 ? 14.491 12.666 27.984 1.00 14.72 122 LYS A O 1
ATOM 912 N N . ALA A 1 123 ? 12.658 13.545 26.997 1.00 13.95 123 ALA A N 1
ATOM 913 C CA . ALA A 1 123 ? 11.710 12.721 27.755 1.00 13.57 123 ALA A CA 1
ATOM 914 C C . ALA A 1 123 ? 11.890 11.244 27.368 1.00 13.28 123 ALA A C 1
ATOM 915 O O . ALA A 1 123 ? 11.797 10.346 28.197 1.00 14.03 123 ALA A O 1
ATOM 917 N N . LEU A 1 124 ? 12.130 11.008 26.084 1.00 12.08 124 LEU A N 1
ATOM 918 C CA . LEU A 1 124 ? 12.326 9.657 25.598 1.00 10.93 124 LEU A CA 1
ATOM 919 C C . LEU A 1 124 ? 13.583 9.065 26.217 1.00 10.70 124 LEU A C 1
ATOM 920 O O . LEU A 1 124 ? 13.557 7.952 26.770 1.00 10.55 124 LEU A O 1
ATOM 925 N N . LYS A 1 125 ? 14.667 9.832 26.179 1.00 10.57 125 LYS A N 1
ATOM 926 C CA . LYS A 1 125 ? 15.917 9.373 26.765 1.00 10.96 125 LYS A CA 1
ATOM 927 C C . LYS A 1 125 ? 15.746 9.141 28.268 1.00 10.85 125 LYS A C 1
ATOM 928 O O . LYS A 1 125 ? 16.276 8.159 28.815 1.00 11.33 125 LYS A O 1
ATOM 934 N N . SER A 1 126 ? 15.017 10.027 28.942 1.00 11.23 126 SER A N 1
ATOM 935 C CA . SER A 1 126 ? 14.801 9.880 30.392 1.00 12.12 126 SER A CA 1
ATOM 936 C C . SER A 1 126 ? 14.107 8.559 30.693 1.00 11.56 126 SER A C 1
ATOM 937 O O . SER A 1 126 ? 14.507 7.821 31.608 1.00 11.77 126 SER A O 1
ATOM 940 N N . ASN A 1 127 ? 13.059 8.237 29.939 1.00 10.94 127 ASN A N 1
ATOM 941 C CA . ASN A 1 127 ? 12.363 6.979 30.184 1.00 10.37 127 ASN A CA 1
ATOM 942 C C . ASN A 1 127 ? 13.242 5.785 29.882 1.00 9.29 127 ASN A C 1
ATOM 943 O O . ASN A 1 127 ? 13.223 4.806 30.624 1.00 9.41 127 ASN A O 1
ATOM 948 N N . ILE A 1 128 ? 14.002 5.841 28.792 1.00 8.85 128 ILE A N 1
ATOM 949 C CA . ILE A 1 128 ? 14.850 4.718 28.455 1.00 9.18 128 ILE A CA 1
ATOM 950 C C . ILE A 1 128 ? 15.851 4.473 29.588 1.00 8.77 128 ILE A C 1
ATOM 951 O O . ILE A 1 128 ? 16.042 3.352 30.037 1.00 8.93 128 ILE A O 1
ATOM 956 N N . ASN A 1 129 ? 16.467 5.550 30.079 1.00 9.33 129 ASN A N 1
ATOM 957 C CA . ASN A 1 129 ? 17.457 5.430 31.155 1.00 8.50 129 ASN A CA 1
ATOM 958 C C . ASN A 1 129 ? 16.800 5.006 32.455 1.00 8.91 129 ASN A C 1
ATOM 959 O O . ASN A 1 129 ? 17.303 4.122 33.119 1.00 9.59 129 ASN A O 1
ATOM 964 N N . ARG A 1 130 ? 15.668 5.614 32.797 1.00 8.77 130 ARG A N 1
ATOM 965 C CA . ARG A 1 130 ? 14.985 5.264 34.052 1.00 8.99 130 ARG A CA 1
ATOM 966 C C . ARG A 1 130 ? 14.606 3.766 34.039 1.00 8.25 130 ARG A C 1
ATOM 967 O O . ARG A 1 130 ? 14.746 3.075 35.056 1.00 9.32 130 ARG A O 1
ATOM 975 N N . MET A 1 131 ? 14.120 3.254 32.892 1.00 8.00 131 MET A N 1
ATOM 976 C CA . MET A 1 131 ? 13.681 1.854 32.766 1.00 7.70 131 MET A CA 1
ATOM 977 C C . MET A 1 131 ? 14.813 0.864 32.553 1.00 7.67 131 MET A C 1
ATOM 978 O O . MET A 1 131 ? 14.582 -0.321 32.411 1.00 8.58 131 MET A O 1
ATOM 983 N N . GLY A 1 132 ? 16.054 1.342 32.539 1.00 8.32 132 GLY A N 1
ATOM 984 C CA . GLY A 1 132 ? 17.159 0.399 32.385 1.00 9.08 132 GLY A CA 1
ATOM 985 C C . GLY A 1 132 ? 17.265 -0.260 31.030 1.00 7.69 132 GLY A C 1
ATOM 986 O O . GLY A 1 132 ? 17.776 -1.354 30.899 1.00 8.30 132 GLY A O 1
ATOM 987 N N . VAL A 1 133 ? 16.755 0.433 30.019 1.00 7.50 133 VAL A N 1
ATOM 988 C CA . VAL A 1 133 ? 16.766 -0.104 28.652 1.00 8.12 133 VAL A CA 1
ATOM 989 C C . VAL A 1 133 ? 18.139 0.096 28.012 1.00 7.60 133 VAL A C 1
ATOM 990 O O . VAL A 1 133 ? 18.648 1.207 27.999 1.00 9.72 133 VAL A O 1
ATOM 994 N N . LEU A 1 134 ? 18.709 -0.986 27.513 1.00 8.18 134 LEU A N 1
ATOM 995 C CA . LEU A 1 134 ? 20.053 -0.998 26.931 1.00 8.85 134 LEU A CA 1
ATOM 996 C C . LEU A 1 134 ? 20.119 -1.212 25.429 1.00 8.97 134 LEU A C 1
ATOM 997 O O . LEU A 1 134 ? 21.155 -0.910 24.812 1.00 8.87 134 LEU A O 1
ATOM 1002 N N . ASN A 1 135 ? 19.038 -1.692 24.821 1.00 8.27 135 ASN A N 1
ATOM 1003 C CA . ASN A 1 135 ? 19.072 -2.092 23.418 1.00 7.18 135 ASN A CA 1
ATOM 1004 C C . ASN A 1 135 ? 18.570 -1.032 22.460 1.00 7.26 135 ASN A C 1
ATOM 1005 O O . ASN A 1 135 ? 18.427 -1.325 21.283 1.00 7.39 135 ASN A O 1
ATOM 1010 N N . THR A 1 136 ? 18.343 0.176 22.935 1.00 7.33 136 THR A N 1
ATOM 1011 C CA . THR A 1 136 ? 17.718 1.200 22.105 1.00 7.39 136 THR A CA 1
ATOM 1012 C C . THR A 1 136 ? 18.625 2.335 21.716 1.00 8.75 136 THR A C 1
ATOM 1013 O O . THR A 1 136 ? 19.349 2.913 22.570 1.00 9.61 136 THR A O 1
ATOM 1017 N N . ILE A 1 137 ? 18.622 2.649 20.420 1.00 7.84 137 ILE A N 1
ATOM 1018 C CA . ILE A 1 137 ? 19.410 3.737 19.886 1.00 9.57 137 ILE A CA 1
ATOM 1019 C C . ILE A 1 137 ? 18.428 4.862 19.625 1.00 9.12 137 ILE A C 1
ATOM 1020 O O . ILE A 1 137 ? 17.512 4.712 18.807 1.00 9.66 137 ILE A O 1
ATOM 1025 N N . ILE A 1 138 ? 18.592 5.989 20.297 1.00 9.02 138 ILE A N 1
ATOM 1026 C CA . ILE A 1 138 ? 17.692 7.131 20.152 1.00 9.82 138 ILE A CA 1
ATOM 1027 C C . ILE A 1 138 ? 18.207 8.053 19.084 1.00 10.33 138 ILE A C 1
ATOM 1028 O O . ILE A 1 138 ? 19.372 8.485 19.125 1.00 11.59 138 ILE A O 1
ATOM 1033 N N . ILE A 1 139 ? 17.356 8.376 18.117 1.00 9.17 139 ILE A N 1
ATOM 1034 C CA . ILE A 1 139 ? 17.723 9.238 17.005 1.00 10.45 139 ILE A CA 1
ATOM 1035 C C . ILE A 1 139 ? 16.775 10.428 17.006 1.00 9.06 139 ILE A C 1
ATOM 1036 O O . ILE A 1 139 ? 15.551 10.274 16.944 1.00 10.35 139 ILE A O 1
ATOM 1041 N N . ASN A 1 140 ? 17.326 11.624 17.108 1.00 9.54 140 ASN A N 1
ATOM 1042 C CA . ASN A 1 140 ? 16.507 12.827 17.061 1.00 10.03 140 ASN A CA 1
ATOM 1043 C C . ASN A 1 140 ? 16.576 13.253 15.608 1.00 11.28 140 ASN A C 1
ATOM 1044 O O . ASN A 1 140 ? 17.553 13.842 15.183 1.00 12.98 140 ASN A O 1
ATOM 1049 N N . ALA A 1 141 ? 15.541 12.920 14.853 1.00 10.30 141 ALA A N 1
ATOM 1050 C CA . ALA A 1 141 ? 15.475 13.210 13.436 1.00 11.35 141 ALA A CA 1
ATOM 1051 C C . ALA A 1 141 ? 14.023 13.159 12.953 1.00 11.00 141 ALA A C 1
ATOM 1052 O O . ALA A 1 141 ? 13.124 12.675 13.659 1.00 10.26 141 ALA A O 1
ATOM 1054 N N . ASP A 1 142 ? 13.827 13.667 11.734 1.00 10.79 142 ASP A N 1
ATOM 1055 C CA . ASP A 1 142 ? 12.544 13.636 11.025 1.00 10.66 142 ASP A CA 1
ATOM 1056 C C . ASP A 1 142 ? 12.593 12.348 10.159 1.00 9.26 142 ASP A C 1
ATOM 1057 O O . ASP A 1 142 ? 13.480 12.190 9.318 1.00 9.36 142 ASP A O 1
ATOM 1062 N N . MET A 1 143 ? 11.652 11.416 10.383 1.00 9.21 143 MET A N 1
ATOM 1063 C CA . MET A 1 143 ? 11.643 10.161 9.601 1.00 9.32 143 MET A CA 1
ATOM 1064 C C . MET A 1 143 ? 11.632 10.351 8.092 1.00 9.15 143 MET A C 1
ATOM 1065 O O . MET A 1 143 ? 12.156 9.521 7.348 1.00 9.70 143 MET A O 1
ATOM 1070 N N . ARG A 1 144 ? 10.999 11.430 7.632 1.00 8.65 144 ARG A N 1
ATOM 1071 C CA . ARG A 1 144 ? 10.954 11.699 6.201 1.00 9.78 144 ARG A CA 1
ATOM 1072 C C . ARG A 1 144 ? 12.351 11.922 5.603 1.00 10.23 144 ARG A C 1
ATOM 1073 O O . ARG A 1 144 ? 12.544 11.713 4.383 1.00 11.28 144 ARG A O 1
ATOM 1081 N N . LYS A 1 145 ? 13.302 12.373 6.426 1.00 10.44 145 LYS A N 1
ATOM 1082 C CA . LYS A 1 145 ? 14.703 12.585 6.008 1.00 10.96 145 LYS A CA 1
ATOM 1083 C C . LYS A 1 145 ? 15.573 11.388 6.425 1.00 10.82 145 LYS A C 1
ATOM 1084 O O . LYS A 1 145 ? 16.352 10.864 5.634 1.00 10.70 145 LYS A O 1
ATOM 1090 N N . TYR A 1 146 ? 15.392 10.917 7.652 1.00 10.20 146 TYR A N 1
ATOM 1091 C CA . TYR A 1 146 ? 16.224 9.813 8.147 1.00 9.64 146 TYR A CA 1
ATOM 1092 C C . TYR A 1 146 ? 16.009 8.540 7.330 1.00 9.96 146 TYR A C 1
ATOM 1093 O O . TYR A 1 146 ? 16.922 7.730 7.163 1.00 9.63 146 TYR A O 1
ATOM 1102 N N . LYS A 1 147 ? 14.800 8.354 6.784 1.00 9.56 147 LYS A N 1
ATOM 1103 C CA . LYS A 1 147 ? 14.595 7.172 5.957 1.00 9.66 147 LYS A CA 1
ATOM 1104 C C . LYS A 1 147 ? 15.540 7.135 4.738 1.00 10.26 147 LYS A C 1
ATOM 1105 O O . LYS A 1 147 ? 15.878 6.056 4.256 1.00 10.47 147 LYS A O 1
ATOM 1113 N N . ASP A 1 148 ? 15.952 8.293 4.224 1.00 11.36 148 ASP A N 1
ATOM 1114 C CA . ASP A 1 148 ? 16.893 8.248 3.109 1.00 12.65 148 ASP A CA 1
ATOM 1115 C C . ASP A 1 148 ? 18.295 7.763 3.555 1.00 12.24 148 ASP A C 1
ATOM 1116 O O . ASP A 1 148 ? 18.987 7.096 2.787 1.00 13.13 148 ASP A O 1
ATOM 1121 N N . TYR A 1 149 ? 18.669 8.065 4.794 1.00 11.62 149 TYR A N 1
ATOM 1122 C CA . TYR A 1 149 ? 19.948 7.621 5.367 1.00 11.51 149 TYR A CA 1
ATOM 1123 C C . TYR A 1 149 ? 19.867 6.079 5.559 1.00 11.00 149 TYR A C 1
ATOM 1124 O O . TYR A 1 149 ? 20.813 5.337 5.227 1.00 11.52 149 TYR A O 1
ATOM 1133 N N . LEU A 1 150 ? 18.736 5.592 6.097 1.00 9.83 150 LEU A N 1
ATOM 1134 C CA . LEU A 1 150 ? 18.581 4.140 6.285 1.00 10.65 150 LEU A CA 1
ATOM 1135 C C . LEU A 1 150 ? 18.593 3.436 4.933 1.00 10.44 150 LEU A C 1
ATOM 1136 O O . LEU A 1 150 ? 19.307 2.458 4.761 1.00 11.97 150 LEU A O 1
ATOM 1141 N N . LEU A 1 151 ? 17.819 3.933 3.983 1.00 10.55 151 LEU A N 1
ATOM 1142 C CA . LEU A 1 151 ? 17.771 3.260 2.695 1.00 11.55 151 LEU A CA 1
ATOM 1143 C C . LEU A 1 151 ? 19.119 3.247 1.963 1.00 12.10 151 LEU A C 1
ATOM 1144 O O . LEU A 1 151 ? 19.530 2.193 1.462 1.00 12.70 151 LEU A O 1
ATOM 1149 N N . LYS A 1 152 ? 19.810 4.384 1.937 1.00 12.30 152 LYS A N 1
ATOM 1150 C CA . LYS A 1 152 ? 21.072 4.426 1.193 1.00 13.33 152 LYS A CA 1
ATOM 1151 C C . LYS A 1 152 ? 22.112 3.512 1.830 1.00 13.23 152 LYS A C 1
ATOM 1152 O O . LYS A 1 152 ? 22.999 3.024 1.138 1.00 14.31 152 LYS A O 1
ATOM 1158 N N . ASN A 1 153 ? 22.010 3.272 3.137 1.00 12.47 153 ASN A N 1
ATOM 1159 C CA . ASN A 1 153 ? 22.945 2.396 3.836 1.00 11.96 153 ASN A CA 1
ATOM 1160 C C . ASN A 1 153 ? 22.444 0.965 3.972 1.00 12.07 153 ASN A C 1
ATOM 1161 O O . ASN A 1 153 ? 23.082 0.132 4.612 1.00 13.21 153 ASN A O 1
ATOM 1166 N N . GLU A 1 154 ? 21.301 0.703 3.336 1.00 13.28 154 GLU A N 1
ATOM 1167 C CA . GLU A 1 154 ? 20.687 -0.618 3.333 1.00 13.66 154 GLU A CA 1
ATOM 1168 C C . GLU A 1 154 ? 20.367 -1.137 4.714 1.00 13.03 154 GLU A C 1
ATOM 1169 O O . GLU A 1 154 ? 20.548 -2.323 5.025 1.00 14.37 154 GLU A O 1
ATOM 1175 N N . ILE A 1 155 ? 19.838 -0.248 5.537 1.00 12.00 155 ILE A N 1
ATOM 1176 C CA . ILE A 1 155 ? 19.472 -0.611 6.895 1.00 12.11 155 ILE A CA 1
ATOM 1177 C C . ILE A 1 155 ? 17.965 -0.872 6.928 1.00 11.63 155 ILE A C 1
ATOM 1178 O O . ILE A 1 155 ? 17.164 0.061 6.942 1.00 13.16 155 ILE A O 1
ATOM 1183 N N . PHE A 1 156 ? 17.612 -2.146 6.873 1.00 10.79 156 PHE A N 1
ATOM 1184 C CA . PHE A 1 156 ? 16.210 -2.589 6.872 1.00 9.92 156 PHE A CA 1
ATOM 1185 C C . PHE A 1 156 ? 15.856 -3.247 8.185 1.00 9.67 156 PHE A C 1
ATOM 1186 O O . PHE A 1 156 ? 16.713 -3.763 8.899 1.00 12.66 156 PHE A O 1
ATOM 1194 N N . PHE A 1 157 ? 14.565 -3.296 8.493 1.00 8.34 157 PHE A N 1
ATOM 1195 C CA . PHE A 1 157 ? 14.097 -3.794 9.789 1.00 7.88 157 PHE A CA 1
ATOM 1196 C C . PHE A 1 157 ? 13.259 -5.045 9.728 1.00 7.89 157 PHE A C 1
ATOM 1197 O O . PHE A 1 157 ? 12.528 -5.268 8.757 1.00 9.00 157 PHE A O 1
ATOM 1205 N N . ASP A 1 158 ? 13.374 -5.859 10.767 1.00 7.45 158 ASP A N 1
ATOM 1206 C CA . ASP A 1 158 ? 12.541 -7.028 10.891 1.00 7.98 158 ASP A CA 1
ATOM 1207 C C . ASP A 1 158 ? 11.093 -6.640 11.207 1.00 8.11 158 ASP A C 1
ATOM 1208 O O . ASP A 1 158 ? 10.161 -7.236 10.655 1.00 9.07 158 ASP A O 1
ATOM 1213 N N . LYS A 1 159 ? 10.931 -5.655 12.100 1.00 7.42 159 LYS A N 1
ATOM 1214 C CA . LYS A 1 159 ? 9.605 -5.172 12.515 1.00 7.05 159 LYS A CA 1
ATOM 1215 C C . LYS A 1 159 ? 9.676 -3.686 12.758 1.00 6.69 159 LYS A C 1
ATOM 1216 O O . LYS A 1 159 ? 10.735 -3.155 13.108 1.00 7.23 159 LYS A O 1
ATOM 1222 N N . ILE A 1 160 ? 8.540 -3.017 12.580 1.00 6.10 160 ILE A N 1
ATOM 1223 C CA . ILE A 1 160 ? 8.435 -1.561 12.756 1.00 6.36 160 ILE A CA 1
ATOM 1224 C C . ILE A 1 160 ? 7.160 -1.239 13.483 1.00 6.53 160 ILE A C 1
ATOM 1225 O O . ILE A 1 160 ? 6.101 -1.843 13.197 1.00 6.90 160 ILE A O 1
ATOM 1230 N N . LEU A 1 161 ? 7.250 -0.330 14.456 1.00 6.85 161 LEU A N 1
ATOM 1231 C CA . LEU A 1 161 ? 6.072 0.201 15.130 1.00 6.38 161 LEU A CA 1
ATOM 1232 C C . LEU A 1 161 ? 5.883 1.642 14.652 1.00 5.75 161 LEU A C 1
ATOM 1233 O O . LEU A 1 161 ? 6.796 2.474 14.768 1.00 6.15 161 LEU A O 1
ATOM 1238 N N . LEU A 1 162 ? 4.720 1.933 14.099 1.00 5.93 162 LEU A N 1
ATOM 1239 C CA . LEU A 1 162 ? 4.333 3.307 13.727 1.00 5.67 162 LEU A CA 1
ATOM 1240 C C . LEU A 1 162 ? 3.141 3.580 14.631 1.00 5.75 162 LEU A C 1
ATOM 1241 O O . LEU A 1 162 ? 1.980 3.285 14.312 1.00 6.24 162 LEU A O 1
ATOM 1246 N N . ASP A 1 163 ? 3.430 4.119 15.806 1.00 5.92 163 ASP A N 1
ATOM 1247 C CA . ASP A 1 163 ? 2.407 4.477 16.785 1.00 6.67 163 ASP A CA 1
ATOM 1248 C C . ASP A 1 163 ? 2.372 5.984 16.785 1.00 7.30 163 ASP A C 1
ATOM 1249 O O . ASP A 1 163 ? 3.323 6.657 17.225 1.00 8.32 163 ASP A O 1
ATOM 1254 N N . ALA A 1 164 ? 1.290 6.523 16.223 1.00 8.31 164 ALA A N 1
ATOM 1255 C CA . ALA A 1 164 ? 1.130 7.964 16.004 1.00 9.36 164 ALA A CA 1
ATOM 1256 C C . ALA A 1 164 ? 0.416 8.597 17.176 1.00 10.88 164 ALA A C 1
ATOM 1257 O O . ALA A 1 164 ? -0.621 8.102 17.627 1.00 9.43 164 ALA A O 1
ATOM 1259 N N . PRO A 1 165 ? 0.964 9.719 17.695 1.00 12.96 165 PRO A N 1
ATOM 1260 C CA . PRO A 1 165 ? 0.351 10.422 18.834 1.00 13.93 165 PRO A CA 1
ATOM 1261 C C . PRO A 1 165 ? -0.991 11.046 18.448 1.00 14.63 165 PRO A C 1
ATOM 1262 O O . PRO A 1 165 ? -1.271 11.224 17.257 1.00 16.43 165 PRO A O 1
ATOM 1266 N N . CYS A 1 166 ? -1.818 11.376 19.449 1.00 15.63 166 CYS A N 1
ATOM 1267 C CA . CYS A 1 166 ? -3.136 11.988 19.234 1.00 16.24 166 CYS A CA 1
ATOM 1268 C C . CYS A 1 166 ? -3.271 13.170 20.210 1.00 18.86 166 CYS A C 1
ATOM 1269 O O . CYS A 1 166 ? -2.472 13.278 21.154 1.00 21.41 166 CYS A O 1
ATOM 1272 N N . SER A 1 179 ? 9.100 23.583 11.764 1.00 26.64 179 SER A N 1
ATOM 1273 C CA . SER A 1 179 ? 7.802 24.212 11.930 1.00 26.05 179 SER A CA 1
ATOM 1274 C C . SER A 1 179 ? 6.967 23.464 12.962 1.00 25.75 179 SER A C 1
ATOM 1275 O O . SER A 1 179 ? 7.293 22.324 13.336 1.00 23.89 179 SER A O 1
ATOM 1278 N N . GLU A 1 180 ? 5.895 24.111 13.428 1.00 25.85 180 GLU A N 1
ATOM 1279 C CA . GLU A 1 180 ? 4.988 23.482 14.384 1.00 26.09 180 GLU A CA 1
ATOM 1280 C C . GLU A 1 180 ? 4.439 22.232 13.717 1.00 25.44 180 GLU A C 1
ATOM 1281 O O . GLU A 1 180 ? 4.235 21.204 14.365 1.00 24.53 180 GLU A O 1
ATOM 1287 N N . GLU A 1 181 ? 4.191 22.319 12.413 1.00 23.50 181 GLU A N 1
ATOM 1288 C CA . GLU A 1 181 ? 3.641 21.170 11.714 1.00 22.90 181 GLU A CA 1
ATOM 1289 C C . GLU A 1 181 ? 4.623 20.024 11.664 1.00 20.72 181 GLU A C 1
ATOM 1290 O O . GLU A 1 181 ? 4.209 18.872 11.738 1.00 19.54 181 GLU A O 1
ATOM 1296 N N . ASP A 1 182 ? 5.909 20.324 11.577 1.00 19.13 182 ASP A N 1
ATOM 1297 C CA . ASP A 1 182 ? 6.923 19.272 11.587 1.00 18.52 182 ASP A CA 1
ATOM 1298 C C . ASP A 1 182 ? 6.901 18.600 12.972 1.00 17.91 182 ASP A C 1
ATOM 1299 O O . ASP A 1 182 ? 6.959 17.364 13.089 1.00 16.68 182 ASP A O 1
ATOM 1304 N N . ILE A 1 183 ? 6.841 19.399 14.031 1.00 16.80 183 ILE A N 1
ATOM 1305 C CA . ILE A 1 183 ? 6.800 18.847 15.377 1.00 17.42 183 ILE A CA 1
ATOM 1306 C C . ILE A 1 183 ? 5.643 17.853 15.534 1.00 17.23 183 ILE A C 1
ATOM 1307 O O . ILE A 1 183 ? 5.808 16.798 16.160 1.00 17.34 183 ILE A O 1
ATOM 1312 N N . LYS A 1 184 ? 4.483 18.169 14.967 1.00 17.22 184 LYS A N 1
ATOM 1313 C CA . LYS A 1 184 ? 3.302 17.299 15.062 1.00 17.01 184 LYS A CA 1
ATOM 1314 C C . LYS A 1 184 ? 3.175 16.379 13.853 1.00 13.72 184 LYS A C 1
ATOM 1315 O O . LYS A 1 184 ? 2.097 15.813 13.637 1.00 13.41 184 LYS A O 1
ATOM 1321 N N . TYR A 1 185 ? 4.254 16.199 13.090 1.00 11.90 185 TYR A N 1
ATOM 1322 C CA . TYR A 1 185 ? 4.143 15.462 11.840 1.00 11.81 185 TYR A CA 1
ATOM 1323 C C . TYR A 1 185 ? 3.621 14.052 11.955 1.00 9.87 185 TYR A C 1
ATOM 1324 O O . TYR A 1 185 ? 2.957 13.574 11.061 1.00 11.05 185 TYR A O 1
ATOM 1333 N N . CYS A 1 186 ? 3.885 13.375 13.063 1.00 9.18 186 CYS A N 1
ATOM 1334 C CA . CYS A 1 186 ? 3.423 12.012 13.137 1.00 9.85 186 CYS A CA 1
ATOM 1335 C C . CYS A 1 186 ? 1.932 11.944 13.368 1.00 9.77 186 CYS A C 1
ATOM 1336 O O . CYS A 1 186 ? 1.341 10.889 13.144 1.00 10.52 186 CYS A O 1
ATOM 1339 N N . SER A 1 187 ? 1.304 13.048 13.783 1.00 9.87 187 SER A N 1
ATOM 1340 C CA . SER A 1 187 ? -0.157 13.065 13.933 1.00 10.75 187 SER A CA 1
ATOM 1341 C C . SER A 1 187 ? -0.833 13.539 12.649 1.00 9.88 187 SER A C 1
ATOM 1342 O O . SER A 1 187 ? -2.049 13.564 12.592 1.00 10.40 187 SER A O 1
ATOM 1346 N N . LEU A 1 188 ? -0.031 13.883 11.640 1.00 9.07 188 LEU A N 1
ATOM 1347 C CA . LEU A 1 188 ? -0.557 14.377 10.363 1.00 9.56 188 LEU A CA 1
ATOM 1348 C C . LEU A 1 188 ? -0.132 13.577 9.152 1.00 8.15 188 LEU A C 1
ATOM 1349 O O . LEU A 1 188 ? -0.903 13.478 8.186 1.00 8.95 188 LEU A O 1
ATOM 1354 N N . ARG A 1 189 ? 1.046 12.967 9.202 1.00 7.86 189 ARG A N 1
ATOM 1355 C CA . ARG A 1 189 ? 1.625 12.306 8.018 1.00 7.20 189 ARG A CA 1
ATOM 1356 C C . ARG A 1 189 ? 1.590 10.803 8.114 1.00 7.00 189 ARG A C 1
ATOM 1357 O O . ARG A 1 189 ? 2.486 10.117 7.598 1.00 7.43 189 ARG A O 1
ATOM 1365 N N . GLN A 1 190 ? 0.564 10.302 8.799 1.00 7.56 190 GLN A N 1
ATOM 1366 C CA . GLN A 1 190 ? 0.480 8.826 8.981 1.00 7.12 190 GLN A CA 1
ATOM 1367 C C . GLN A 1 190 ? 0.499 8.038 7.662 1.00 7.39 190 GLN A C 1
ATOM 1368 O O . GLN A 1 190 ? 1.096 6.976 7.596 1.00 7.41 190 GLN A O 1
ATOM 1374 N N . LYS A 1 191 ? -0.158 8.561 6.618 1.00 7.42 191 LYS A N 1
ATOM 1375 C CA . LYS A 1 191 ? -0.162 7.841 5.336 1.00 7.21 191 LYS A CA 1
ATOM 1376 C C . LYS A 1 191 ? 1.242 7.824 4.720 1.00 6.45 191 LYS A C 1
ATOM 1377 O O . LYS A 1 191 ? 1.783 6.776 4.354 1.00 7.29 191 LYS A O 1
ATOM 1383 N N . GLU A 1 192 ? 1.871 8.991 4.695 1.00 7.01 192 GLU A N 1
ATOM 1384 C CA . GLU A 1 192 ? 3.223 9.084 4.170 1.00 7.70 192 GLU A CA 1
ATOM 1385 C C . GLU A 1 192 ? 4.193 8.207 4.992 1.00 6.84 192 GLU A C 1
ATOM 1386 O O . GLU A 1 192 ? 5.039 7.503 4.435 1.00 7.65 192 GLU A O 1
ATOM 1392 N N . LEU A 1 193 ? 4.029 8.246 6.313 1.00 6.38 193 LEU A N 1
ATOM 1393 C CA . LEU A 1 193 ? 4.926 7.497 7.182 1.00 6.66 193 LEU A CA 1
ATOM 1394 C C . LEU A 1 193 ? 4.717 5.994 7.089 1.00 5.85 193 LEU A C 1
ATOM 1395 O O . LEU A 1 193 ? 5.693 5.255 7.200 1.00 6.17 193 LEU A O 1
ATOM 1400 N N . ILE A 1 194 ? 3.476 5.523 6.895 1.00 6.60 194 ILE A N 1
ATOM 1401 C CA . ILE A 1 194 ? 3.277 4.055 6.824 1.00 6.07 194 ILE A CA 1
ATOM 1402 C C . ILE A 1 194 ? 3.900 3.522 5.528 1.00 6.05 194 ILE A C 1
ATOM 1403 O O . ILE A 1 194 ? 4.464 2.424 5.489 1.00 6.70 194 ILE A O 1
ATOM 1408 N N . ASP A 1 195 ? 3.888 4.349 4.488 1.00 6.12 195 ASP A N 1
ATOM 1409 C CA . ASP A 1 195 ? 4.518 3.959 3.231 1.00 7.28 195 ASP A CA 1
ATOM 1410 C C . ASP A 1 195 ? 6.046 3.926 3.420 1.00 6.81 195 ASP A C 1
ATOM 1411 O O . ASP A 1 195 ? 6.720 3.033 2.952 1.00 7.27 195 ASP A O 1
ATOM 1416 N N . ILE A 1 196 ? 6.604 4.925 4.104 1.00 7.23 196 ILE A N 1
ATOM 1417 C CA . ILE A 1 196 ? 8.032 4.893 4.430 1.00 7.43 196 ILE A CA 1
ATOM 1418 C C . ILE A 1 196 ? 8.316 3.614 5.244 1.00 6.77 196 ILE A C 1
ATOM 1419 O O . ILE A 1 196 ? 9.324 2.933 5.005 1.00 7.33 196 ILE A O 1
ATOM 1424 N N . GLY A 1 197 ? 7.445 3.302 6.214 1.00 7.78 197 GLY A N 1
ATOM 1425 C CA . GLY A 1 197 ? 7.618 2.103 7.004 1.00 7.45 197 GLY A CA 1
ATOM 1426 C C . GLY A 1 197 ? 7.731 0.831 6.156 1.00 6.12 197 GLY A C 1
ATOM 1427 O O . GLY A 1 197 ? 8.642 0.016 6.346 1.00 7.31 197 GLY A O 1
ATOM 1428 N N . ILE A 1 198 ? 6.864 0.666 5.162 1.00 7.34 198 ILE A N 1
ATOM 1429 C CA . ILE A 1 198 ? 6.953 -0.541 4.347 1.00 7.41 198 ILE A CA 1
ATOM 1430 C C . ILE A 1 198 ? 8.240 -0.504 3.536 1.00 7.54 198 ILE A C 1
ATOM 1431 O O . ILE A 1 198 ? 8.876 -1.551 3.343 1.00 8.47 198 ILE A O 1
ATOM 1436 N N . ASP A 1 199 ? 8.668 0.665 3.053 1.00 7.48 199 ASP A N 1
ATOM 1437 C CA . ASP A 1 199 ? 9.953 0.749 2.340 1.00 9.03 199 ASP A CA 1
ATOM 1438 C C . ASP A 1 199 ? 11.119 0.274 3.217 1.00 8.38 199 ASP A C 1
ATOM 1439 O O . ASP A 1 199 ? 12.078 -0.267 2.703 1.00 10.15 199 ASP A O 1
ATOM 1444 N N . LEU A 1 200 ? 11.042 0.503 4.538 1.00 8.00 200 LEU A N 1
ATOM 1445 C CA . LEU A 1 200 ? 12.120 0.141 5.458 1.00 7.90 200 LEU A CA 1
ATOM 1446 C C . LEU A 1 200 ? 12.085 -1.292 5.984 1.00 7.70 200 LEU A C 1
ATOM 1447 O O . LEU A 1 200 ? 12.991 -1.712 6.699 1.00 8.72 200 LEU A O 1
ATOM 1452 N N . LEU A 1 201 ? 11.050 -2.046 5.640 1.00 8.47 201 LEU A N 1
ATOM 1453 C CA . LEU A 1 2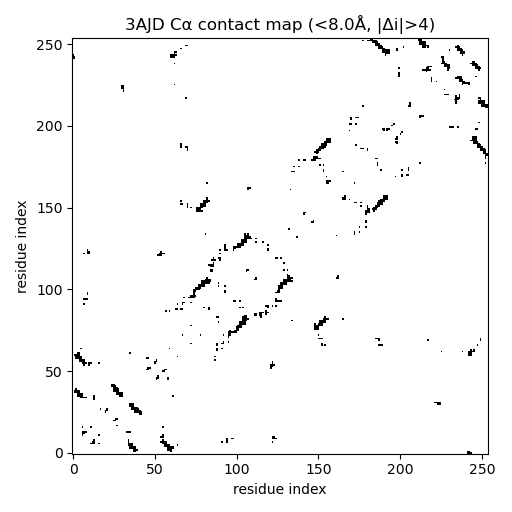01 ? 10.942 -3.429 6.068 1.00 9.81 201 LEU A CA 1
ATOM 1454 C C . LEU A 1 201 ? 11.659 -4.395 5.165 1.00 10.74 201 LEU A C 1
ATOM 1455 O O . LEU A 1 201 ? 11.679 -4.244 3.943 1.00 11.20 201 LEU A O 1
ATOM 1460 N N . LYS A 1 202 ? 12.239 -5.413 5.782 1.00 11.87 202 LYS A N 1
ATOM 1461 C CA . LYS A 1 202 ? 12.797 -6.520 5.025 1.00 11.92 202 LYS A CA 1
ATOM 1462 C C . LYS A 1 202 ? 11.548 -7.255 4.477 1.00 12.61 202 LYS A C 1
ATOM 1463 O O . LYS A 1 202 ? 10.445 -7.203 5.061 1.00 11.84 202 LYS A O 1
ATOM 1469 N N . LYS A 1 203 ? 11.707 -7.942 3.350 1.00 13.46 203 LYS A N 1
ATOM 1470 C CA . LYS A 1 203 ? 10.626 -8.775 2.845 1.00 12.52 203 LYS A CA 1
ATOM 1471 C C . LYS A 1 203 ? 10.300 -9.767 3.975 1.00 12.62 203 LYS A C 1
ATOM 1472 O O . LYS A 1 203 ? 11.206 -10.289 4.627 1.00 12.24 203 LYS A O 1
ATOM 1478 N N . ASP A 1 204 ? 9.015 -10.032 4.205 1.00 11.24 204 ASP A N 1
ATOM 1479 C CA . ASP A 1 204 ? 8.520 -10.873 5.302 1.00 10.89 204 ASP A CA 1
ATOM 1480 C C . ASP A 1 204 ? 8.476 -10.107 6.643 1.00 10.55 204 ASP A C 1
ATOM 1481 O O . ASP A 1 204 ? 7.995 -10.643 7.632 1.00 11.28 204 ASP A O 1
ATOM 1486 N N . GLY A 1 205 ? 8.982 -8.873 6.662 1.00 8.91 205 GLY A N 1
ATOM 1487 C CA . GLY A 1 205 ? 8.931 -8.026 7.852 1.00 8.52 205 GLY A CA 1
ATOM 1488 C C . GLY A 1 205 ? 7.489 -7.626 8.184 1.00 7.64 205 GLY A C 1
ATOM 1489 O O . GLY A 1 205 ? 6.587 -7.754 7.350 1.00 8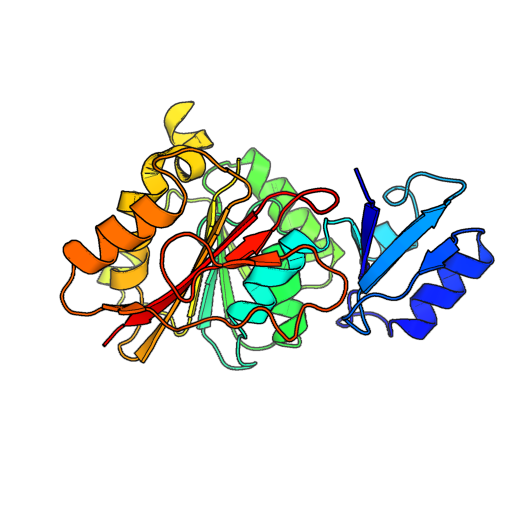.87 205 GLY A O 1
ATOM 1490 N N . GLU A 1 206 ? 7.299 -7.102 9.393 1.00 7.70 206 GLU A N 1
ATOM 1491 C CA . GLU A 1 206 ? 5.962 -6.755 9.858 1.00 7.65 206 GLU A CA 1
ATOM 1492 C C . GLU A 1 206 ? 5.944 -5.355 10.422 1.00 7.28 206 GLU A C 1
ATOM 1493 O O . GLU A 1 206 ? 6.896 -4.925 11.078 1.00 7.62 206 GLU A O 1
ATOM 1499 N N . LEU A 1 207 ? 4.839 -4.650 10.211 1.00 6.44 207 LEU A N 1
ATOM 1500 C CA . LEU A 1 207 ? 4.683 -3.314 10.759 1.00 5.77 207 LEU A CA 1
ATOM 1501 C C . LEU A 1 207 ? 3.343 -3.264 11.493 1.00 5.63 207 LEU A C 1
ATOM 1502 O O . LEU A 1 207 ? 2.308 -3.797 11.007 1.00 6.69 207 LEU A O 1
ATOM 1507 N N . VAL A 1 208 ? 3.353 -2.663 12.676 1.00 6.19 208 VAL A N 1
ATOM 1508 C CA . VAL A 1 208 ? 2.117 -2.401 13.408 1.00 6.57 208 VAL A CA 1
ATOM 1509 C C . VAL A 1 208 ? 1.893 -0.911 13.352 1.00 6.14 208 VAL A C 1
ATOM 1510 O O . VAL A 1 208 ? 2.806 -0.114 13.618 1.00 6.53 208 VAL A O 1
ATOM 1514 N N . TYR A 1 209 ? 0.673 -0.538 12.993 1.00 6.22 209 TYR A N 1
ATOM 1515 C CA . TYR A 1 209 ? 0.227 0.857 12.986 1.00 6.69 209 TYR A CA 1
ATOM 1516 C C . TYR A 1 209 ? -0.742 0.983 14.142 1.00 6.70 209 TYR A C 1
ATOM 1517 O O . TYR A 1 209 ? -1.691 0.193 14.259 1.00 6.79 209 TYR A O 1
ATOM 1526 N N . SER A 1 210 ? -0.537 1.969 15.003 1.00 6.33 210 SER A N 1
ATOM 1527 C CA . SER A 1 210 ? -1.469 2.172 16.109 1.00 6.25 210 SER A CA 1
ATOM 1528 C C . SER A 1 210 ? -1.587 3.656 16.385 1.00 6.47 210 SER A C 1
ATOM 1529 O O . SER A 1 210 ? -0.689 4.431 16.060 1.00 5.70 210 SER A O 1
ATOM 1532 N N . THR A 1 211 ? -2.722 4.033 16.970 1.00 6.25 211 THR A N 1
ATOM 1533 C CA . THR A 1 211 ? -2.879 5.412 17.375 1.00 6.80 211 THR A CA 1
ATOM 1534 C C . THR A 1 211 ? -4.064 5.546 18.330 1.00 7.45 211 THR A C 1
ATOM 1535 O O . THR A 1 211 ? -5.040 4.791 18.253 1.00 7.59 211 THR A O 1
ATOM 1539 N N . CYS A 1 212 ? -3.950 6.497 19.256 1.00 8.03 212 CYS A N 1
ATOM 1540 C CA . CYS A 1 212 ? -5.064 6.807 20.157 1.00 9.18 212 CYS A CA 1
ATOM 1541 C C . CYS A 1 212 ? -6.045 7.779 19.455 1.00 9.00 212 CYS A C 1
ATOM 1542 O O . CYS A 1 212 ? -7.121 8.077 20.000 1.00 10.57 212 CYS A O 1
ATOM 1545 N N . SER A 1 213 ? -5.697 8.277 18.271 1.00 9.07 213 SER A N 1
ATOM 1546 C CA . SER A 1 213 ? -6.627 9.118 17.511 1.00 9.74 213 SER A CA 1
ATOM 1547 C C . SER A 1 213 ? -7.772 8.275 16.926 1.00 10.09 213 SER A C 1
ATOM 1548 O O . SER A 1 213 ? -7.577 7.120 16.546 1.00 10.54 213 SER A O 1
ATOM 1551 N N . MET A 1 214 ? -8.965 8.863 16.899 1.00 10.23 214 MET A N 1
ATOM 1552 C CA . MET A 1 214 ? -10.119 8.209 16.282 1.00 10.96 214 MET A CA 1
ATOM 1553 C C . MET A 1 214 ? -10.544 9.019 15.047 1.00 11.33 214 MET A C 1
ATOM 1554 O O . MET A 1 214 ? -11.650 8.828 14.516 1.00 13.14 214 MET A O 1
ATOM 1559 N N . GLU A 1 215 ? -9.683 9.920 14.569 1.00 11.07 215 GLU A N 1
ATOM 1560 C CA . GLU A 1 215 ? -10.053 10.737 13.401 1.00 11.35 215 GLU A CA 1
ATOM 1561 C C . GLU A 1 215 ? -10.327 9.906 12.159 1.00 11.65 215 GLU A C 1
ATOM 1562 O O . GLU A 1 215 ? -9.673 8.874 11.922 1.00 11.33 215 GLU A O 1
ATOM 1568 N N . VAL A 1 216 ? -11.257 10.388 11.320 1.00 12.35 216 VAL A N 1
ATOM 1569 C CA . VAL A 1 216 ? -11.679 9.606 10.161 1.00 12.89 216 VAL A CA 1
ATOM 1570 C C . VAL A 1 216 ? -10.660 9.253 9.108 1.00 11.09 216 VAL A C 1
ATOM 1571 O O . VAL A 1 216 ? -10.856 8.281 8.377 1.00 11.66 216 VAL A O 1
ATOM 1575 N N . GLU A 1 217 ? -9.606 10.044 8.984 1.00 10.64 217 GLU A N 1
ATOM 1576 C CA . GLU A 1 217 ? -8.558 9.684 8.003 1.00 10.20 217 GLU A CA 1
ATOM 1577 C C . GLU A 1 217 ? -7.298 9.179 8.737 1.00 9.09 217 GLU A C 1
ATOM 1578 O O . GLU A 1 217 ? -6.208 9.163 8.127 1.00 10.44 217 GLU A O 1
ATOM 1584 N N . GLU A 1 218 ? -7.440 8.730 9.995 1.00 9.62 218 GLU A N 1
ATOM 1585 C CA . GLU A 1 218 ? -6.260 8.283 10.786 1.00 8.20 218 GLU A CA 1
ATOM 1586 C C . GLU A 1 218 ? -6.330 6.851 11.349 1.00 7.23 218 GLU A C 1
ATOM 1587 O O . GLU A 1 218 ? -5.425 6.453 12.063 1.00 7.79 218 GLU A O 1
ATOM 1593 N N . ASN A 1 219 ? -7.378 6.080 11.034 1.00 8.44 219 ASN A N 1
ATOM 1594 C CA . ASN A 1 219 ? -7.498 4.692 11.507 1.00 7.37 219 ASN A CA 1
ATOM 1595 C C . ASN A 1 219 ? -7.579 3.787 10.259 1.00 7.00 219 ASN A C 1
ATOM 1596 O O . ASN A 1 219 ? -6.591 3.662 9.519 1.00 7.72 219 ASN A O 1
ATOM 1601 N N . GLU A 1 220 ? -8.742 3.193 9.987 1.00 7.33 220 GLU A N 1
ATOM 1602 C CA . GLU A 1 220 ? -8.881 2.263 8.848 1.00 7.23 220 GLU A CA 1
ATOM 1603 C C . GLU A 1 220 ? -8.436 2.863 7.517 1.00 7.60 220 GLU A C 1
ATOM 1604 O O . GLU A 1 220 ? -7.898 2.168 6.669 1.00 7.40 220 GLU A O 1
ATOM 1610 N N . GLU A 1 221 ? -8.669 4.165 7.338 1.00 7.31 221 GLU A N 1
ATOM 1611 C CA . GLU A 1 221 ? -8.314 4.794 6.044 1.00 8.15 221 GLU A CA 1
ATOM 1612 C C . GLU A 1 221 ? -6.799 4.832 5.792 1.00 7.61 221 GLU A C 1
ATOM 1613 O O . GLU A 1 221 ? -6.364 4.892 4.633 1.00 7.45 221 GLU A O 1
ATOM 1619 N N . VAL A 1 222 ? -5.990 4.818 6.848 1.00 7.32 222 VAL A N 1
ATOM 1620 C CA . VAL A 1 222 ? -4.538 4.722 6.651 1.00 7.26 222 VAL A CA 1
ATOM 1621 C C . VAL A 1 222 ? -4.177 3.336 6.097 1.00 6.54 222 VAL A C 1
ATOM 1622 O O . VAL A 1 222 ? -3.291 3.173 5.260 1.00 7.31 222 VAL A O 1
ATOM 1626 N N . ILE A 1 223 ? -4.870 2.326 6.616 1.00 6.87 223 ILE A N 1
ATOM 1627 C CA . ILE A 1 223 ? -4.635 0.952 6.179 1.00 7.59 223 ILE A CA 1
ATOM 1628 C C . ILE A 1 223 ? -5.157 0.764 4.746 1.00 6.36 223 ILE A C 1
ATOM 1629 O O . ILE A 1 223 ? -4.496 0.168 3.914 1.00 6.93 223 ILE A O 1
ATOM 1634 N N . LYS A 1 224 ? -6.379 1.237 4.477 1.00 7.05 224 LYS A N 1
ATOM 1635 C CA . LYS A 1 224 ? -6.903 1.169 3.094 1.00 7.51 224 LYS A CA 1
ATOM 1636 C C . LYS A 1 224 ? -5.968 1.884 2.137 1.00 6.51 224 LYS A C 1
ATOM 1637 O O . LYS A 1 224 ? -5.720 1.414 1.032 1.00 7.89 224 LYS A O 1
ATOM 1643 N N . TYR A 1 225 ? -5.408 3.017 2.561 1.00 7.29 225 TYR A N 1
ATOM 1644 C CA . TYR A 1 225 ? -4.457 3.752 1.723 1.00 7.33 225 TYR A CA 1
ATOM 1645 C C . TYR A 1 225 ? -3.274 2.879 1.342 1.00 6.72 225 TYR A C 1
ATOM 1646 O O . TYR A 1 225 ? -2.952 2.736 0.156 1.00 6.82 225 TYR A O 1
ATOM 1655 N N . ILE A 1 226 ? -2.645 2.242 2.331 1.00 6.31 226 ILE A N 1
ATOM 1656 C CA . ILE A 1 226 ? -1.433 1.529 2.017 1.00 7.06 226 ILE A CA 1
ATOM 1657 C C . ILE A 1 226 ? -1.676 0.228 1.245 1.00 6.38 226 ILE A C 1
ATOM 1658 O O . ILE A 1 226 ? -0.860 -0.134 0.397 1.00 7.86 226 ILE A O 1
ATOM 1663 N N . LEU A 1 227 ? -2.769 -0.479 1.541 1.00 7.23 227 LEU A N 1
ATOM 1664 C CA . LEU A 1 227 ? -3.086 -1.704 0.807 1.00 7.55 227 LEU A CA 1
ATOM 1665 C C . LEU A 1 227 ? -3.382 -1.381 -0.657 1.00 8.47 227 LEU A C 1
ATOM 1666 O O . LEU A 1 227 ? -3.044 -2.179 -1.548 1.00 9.60 227 LEU A O 1
ATOM 1671 N N . GLN A 1 228 ? -4.040 -0.254 -0.925 1.00 8.87 228 GLN A N 1
ATOM 1672 C CA . GLN A 1 228 ? -4.308 0.157 -2.304 1.00 10.80 228 GLN A CA 1
ATOM 1673 C C . GLN A 1 228 ? -3.041 0.673 -2.959 1.00 10.81 228 GLN A C 1
ATOM 1674 O O . GLN A 1 228 ? -2.807 0.439 -4.146 1.00 13.33 228 GLN A O 1
ATOM 1680 N N . LYS A 1 229 ? -2.197 1.364 -2.223 1.00 10.07 229 LYS A N 1
ATOM 1681 C CA . LYS A 1 229 ? -1.021 1.945 -2.827 1.00 11.88 229 LYS A CA 1
ATOM 1682 C C . LYS A 1 229 ? 0.068 0.997 -3.264 1.00 13.28 229 LYS A C 1
ATOM 1683 O O . LYS A 1 229 ? 0.759 1.243 -4.268 1.00 15.58 229 LYS A O 1
ATOM 1689 N N . ARG A 1 230 ? 0.235 -0.066 -2.491 1.00 10.99 230 ARG A N 1
ATOM 1690 C CA . ARG A 1 230 ? 1.348 -1.004 -2.677 1.00 10.26 230 ARG A CA 1
ATOM 1691 C C . ARG A 1 230 ? 0.939 -2.425 -2.984 1.00 9.80 230 ARG A C 1
ATOM 1692 O O . ARG A 1 230 ? -0.010 -2.936 -2.418 1.00 11.74 230 ARG A O 1
ATOM 1700 N N . ASN A 1 231 ? 1.708 -3.067 -3.846 1.00 8.80 231 ASN A N 1
ATOM 1701 C CA . ASN A 1 231 ? 1.442 -4.460 -4.186 1.00 8.34 231 ASN A CA 1
ATOM 1702 C C . ASN A 1 231 ? 2.371 -5.427 -3.464 1.00 8.39 231 ASN A C 1
ATOM 1703 O O . ASN A 1 231 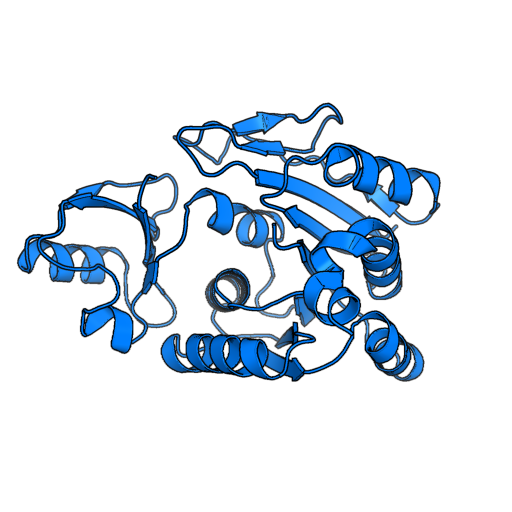? 2.445 -6.631 -3.804 1.00 9.95 231 ASN A O 1
ATOM 1708 N N . ASP A 1 232 ? 3.052 -4.932 -2.430 1.00 7.62 232 ASP A N 1
ATOM 1709 C CA . ASP A 1 232 ? 3.994 -5.739 -1.653 1.00 8.67 232 ASP A CA 1
ATOM 1710 C C . ASP A 1 232 ? 3.651 -5.725 -0.170 1.00 7.86 232 ASP A C 1
ATOM 1711 O O . ASP A 1 232 ? 4.532 -5.890 0.678 1.00 8.50 232 ASP A O 1
ATOM 1716 N N . VAL A 1 233 ? 2.365 -5.564 0.142 1.00 8.07 233 VAL A N 1
ATOM 1717 C CA . VAL A 1 233 ? 1.962 -5.564 1.528 1.00 8.84 233 VAL A CA 1
ATOM 1718 C C . VAL A 1 233 ? 0.611 -6.248 1.697 1.00 8.13 233 VAL A C 1
ATOM 1719 O O . VAL A 1 233 ? -0.236 -6.186 0.798 1.00 10.45 233 VAL A O 1
ATOM 1723 N N . GLU A 1 234 ? 0.393 -6.921 2.818 1.00 9.21 234 GLU A N 1
ATOM 1724 C CA . GLU A 1 234 ? -0.919 -7.524 3.080 1.00 8.80 234 GLU A CA 1
ATOM 1725 C C . GLU A 1 234 ? -1.194 -7.361 4.562 1.00 8.71 234 GLU A C 1
ATOM 1726 O O . GLU A 1 234 ? -0.279 -7.188 5.385 1.00 8.91 234 GLU A O 1
ATOM 1732 N N . LEU A 1 235 ? -2.464 -7.436 4.898 1.00 9.04 235 LEU A N 1
ATOM 1733 C CA . LEU A 1 235 ? -2.897 -7.318 6.267 1.00 9.51 235 LEU A CA 1
ATOM 1734 C C . LEU A 1 235 ? -2.695 -8.617 7.027 1.00 9.89 235 LEU A C 1
ATOM 1735 O O . LEU A 1 235 ? -2.881 -9.687 6.459 1.00 11.20 235 LEU A O 1
ATOM 1740 N N . ILE A 1 236 ? -2.291 -8.526 8.283 1.00 8.64 236 ILE A N 1
ATOM 1741 C CA . ILE A 1 236 ? -2.203 -9.689 9.162 1.00 10.04 236 ILE A CA 1
ATOM 1742 C C . ILE A 1 236 ? -3.420 -9.539 10.088 1.00 11.46 236 ILE A C 1
ATOM 1743 O O . ILE A 1 236 ? -3.612 -8.506 10.726 1.00 11.24 236 ILE A O 1
ATOM 1748 N N . ILE A 1 237 ? -4.261 -10.566 10.169 1.00 11.59 237 ILE A N 1
ATOM 1749 C CA . ILE A 1 237 ? -5.446 -10.534 11.025 1.00 13.33 237 ILE A CA 1
ATOM 1750 C C . ILE A 1 237 ? -5.022 -10.571 12.496 1.00 13.41 237 ILE A C 1
ATOM 1751 O O . ILE A 1 237 ? -4.261 -11.458 12.898 1.00 15.75 237 ILE A O 1
ATOM 1756 N N . ILE A 1 238 ? -5.451 -9.584 13.280 1.00 11.17 238 ILE A N 1
ATOM 1757 C CA . ILE A 1 238 ? -5.189 -9.573 14.714 1.00 11.51 238 ILE A CA 1
ATOM 1758 C C . ILE A 1 238 ? -6.504 -10.010 15.351 1.00 13.73 238 ILE A C 1
ATOM 1759 O O . ILE A 1 238 ? -7.561 -9.526 14.952 1.00 15.11 238 ILE A O 1
ATOM 1764 N N . LYS A 1 239 ? -6.433 -10.941 16.298 1.00 14.64 239 LYS A N 1
ATOM 1765 C CA . LYS A 1 239 ? -7.625 -11.419 17.007 1.00 15.84 239 LYS A CA 1
ATOM 1766 C C . LYS A 1 239 ? -7.749 -10.746 18.376 1.00 15.17 239 LYS A C 1
ATOM 1767 O O . LYS A 1 239 ? -6.758 -10.561 19.088 1.00 15.57 239 LYS A O 1
ATOM 1773 N N . ALA A 1 240 ? -8.968 -10.365 18.734 1.00 15.62 240 ALA A N 1
ATOM 1774 C CA . ALA A 1 240 ? -9.211 -9.690 20.004 1.00 15.57 240 ALA A CA 1
ATOM 1775 C C . ALA A 1 240 ? -9.208 -10.630 21.219 1.00 17.07 240 ALA A C 1
ATOM 1776 O O . ALA A 1 240 ? -9.027 -10.184 22.366 1.00 15.83 240 ALA A O 1
ATOM 1778 N N . ASN A 1 241 ? -9.362 -11.927 20.963 1.00 18.65 241 ASN A N 1
ATOM 1779 C CA . ASN A 1 241 ? -9.474 -12.940 22.023 1.00 19.48 241 ASN A CA 1
ATOM 1780 C C . ASN A 1 241 ? -8.532 -12.922 23.236 1.00 19.36 241 ASN A C 1
ATOM 1781 O O . ASN A 1 241 ? -8.983 -13.134 24.357 1.00 18.27 241 ASN A O 1
ATOM 1786 N N . GLU A 1 242 ? -7.243 -12.670 23.044 1.00 19.21 242 GLU A N 1
ATOM 1787 C CA . GLU A 1 242 ? -6.326 -12.702 24.193 1.00 18.46 242 GLU A CA 1
ATOM 1788 C C . GLU A 1 242 ? -6.416 -11.513 25.151 1.00 16.79 242 GLU A C 1
ATOM 1789 O O . GLU A 1 242 ? -5.979 -11.584 26.319 1.00 16.99 242 GLU A O 1
ATOM 1795 N N . PHE A 1 243 ? -7.006 -10.433 24.659 1.00 14.92 243 PHE A N 1
ATOM 1796 C CA . PHE A 1 243 ? -7.084 -9.187 25.406 1.00 13.59 243 PHE A CA 1
ATOM 1797 C C . PHE A 1 243 ? -8.270 -9.172 26.354 1.00 13.90 243 PHE A C 1
ATOM 1798 O O . PHE A 1 243 ? -9.126 -8.305 26.328 1.00 14.20 243 PHE A O 1
ATOM 1806 N N . LYS A 1 244 ? -8.279 -10.153 27.237 1.00 13.83 244 LYS A N 1
ATOM 1807 C CA . LYS A 1 244 ? -9.361 -10.292 28.202 1.00 13.76 244 LYS A CA 1
ATOM 1808 C C . LYS A 1 244 ? -9.498 -9.061 29.094 1.00 13.33 244 LYS A C 1
ATOM 1809 O O . LYS A 1 244 ? -8.500 -8.479 29.527 1.00 13.92 244 LYS A O 1
ATOM 1815 N N . GLY A 1 245 ? -10.740 -8.687 29.391 1.00 12.58 245 GLY A N 1
ATOM 1816 C CA . GLY A 1 245 ? -11.032 -7.555 30.258 1.00 12.70 245 GLY A CA 1
ATOM 1817 C C . GLY A 1 245 ? -10.888 -6.190 29.629 1.00 11.22 245 GLY A C 1
ATOM 1818 O O . GLY A 1 245 ? -11.102 -5.192 30.315 1.00 13.45 245 GLY A O 1
ATOM 1819 N N . ILE A 1 246 ? -10.531 -6.147 28.344 1.00 11.14 246 ILE A N 1
ATOM 1820 C CA . ILE A 1 246 ? -10.389 -4.887 27.624 1.00 10.64 246 ILE A CA 1
ATOM 1821 C C . ILE A 1 246 ? -11.573 -4.771 26.653 1.00 9.63 246 ILE A C 1
ATOM 1822 O O . ILE A 1 246 ? -11.951 -5.771 26.037 1.00 10.19 246 ILE A O 1
ATOM 1827 N N . ASN A 1 247 ? -12.134 -3.570 26.534 1.00 8.59 247 ASN A N 1
ATOM 1828 C CA . ASN A 1 247 ? -13.282 -3.399 25.637 1.00 9.57 247 ASN A CA 1
ATOM 1829 C C . ASN A 1 247 ? -12.749 -3.202 24.210 1.00 8.95 247 ASN A C 1
ATOM 1830 O O . ASN A 1 247 ? -12.600 -2.077 23.731 1.00 10.41 247 ASN A O 1
ATOM 1835 N N . ILE A 1 248 ? -12.489 -4.311 23.543 1.00 10.06 248 ILE A N 1
ATOM 1836 C CA . ILE A 1 248 ? -11.831 -4.283 22.233 1.00 11.26 248 ILE A CA 1
ATOM 1837 C C . ILE A 1 248 ? -12.543 -5.186 21.251 1.00 12.38 248 ILE A C 1
ATOM 1838 O O . ILE A 1 248 ? -12.990 -6.284 21.613 1.00 14.39 248 ILE A O 1
ATOM 1843 N N . LYS A 1 249 ? -12.663 -4.721 20.014 1.00 12.35 249 LYS A N 1
ATOM 1844 C CA . LYS A 1 249 ? -13.329 -5.512 18.990 1.00 11.83 249 LYS A CA 1
ATOM 1845 C C . LYS A 1 249 ? -12.828 -5.027 17.651 1.00 11.51 249 LYS A C 1
ATOM 1846 O O . LYS A 1 249 ? -11.943 -4.184 17.590 1.00 11.62 249 LYS A O 1
ATOM 1852 N N . GLU A 1 250 ? -13.397 -5.523 16.557 1.00 11.25 250 GLU A N 1
ATOM 1853 C CA . GLU A 1 250 ? -12.867 -5.151 15.248 1.00 10.69 250 GLU A CA 1
ATOM 1854 C C . GLU A 1 250 ? -13.223 -3.774 14.751 1.00 10.85 250 GLU A C 1
ATOM 1855 O O . GLU A 1 250 ? -14.268 -3.208 15.114 1.00 11.47 250 GLU A O 1
ATOM 1861 N N . GLY A 1 251 ? -12.321 -3.250 13.905 1.00 9.71 251 GLY A N 1
ATOM 1862 C CA . GLY A 1 251 ? -12.587 -2.002 13.201 1.00 10.32 251 GLY A CA 1
ATOM 1863 C C . GLY A 1 251 ? -13.467 -2.393 11.999 1.00 10.66 251 GLY A C 1
ATOM 1864 O O . GLY A 1 251 ? -13.938 -3.555 11.915 1.00 11.51 251 GLY A O 1
ATOM 1865 N N . TYR A 1 252 ? -13.669 -1.473 11.053 1.00 9.63 252 TYR A N 1
ATOM 1866 C CA . TYR A 1 252 ? -14.471 -1.780 9.881 1.00 10.77 252 TYR A CA 1
ATOM 1867 C C . TYR A 1 252 ? -13.673 -2.455 8.761 1.00 10.92 252 TYR A C 1
ATOM 1868 O O . TYR A 1 252 ? -14.192 -2.690 7.666 1.00 12.51 252 TYR A O 1
ATOM 1877 N N . ILE A 1 253 ? -12.406 -2.759 9.050 1.00 10.58 253 ILE A N 1
ATOM 1878 C CA . ILE A 1 253 ? -11.587 -3.616 8.192 1.00 10.92 253 ILE A CA 1
ATOM 1879 C C . ILE A 1 253 ? -11.384 -4.864 9.069 1.00 10.13 253 ILE A C 1
ATOM 1880 O O . ILE A 1 253 ? -10.898 -4.774 10.213 1.00 9.94 253 ILE A O 1
ATOM 1885 N N . LYS A 1 254 ? -11.791 -6.026 8.570 1.00 11.26 254 LYS A N 1
ATOM 1886 C CA . LYS A 1 254 ? -11.615 -7.245 9.323 1.00 12.41 254 LYS A CA 1
ATOM 1887 C C . LYS A 1 254 ? -10.154 -7.447 9.706 1.00 11.60 254 LYS A C 1
ATOM 1888 O O . LYS A 1 254 ? -9.252 -7.240 8.894 1.00 10.97 254 LYS A O 1
ATOM 1894 N N . GLY A 1 255 ? -9.919 -7.850 10.936 1.00 10.64 255 GLY A N 1
ATOM 1895 C CA . GLY A 1 255 ? -8.535 -8.071 11.346 1.00 10.60 255 GLY A CA 1
ATOM 1896 C C . GLY A 1 255 ? -7.832 -6.881 12.015 1.00 8.92 255 GLY A C 1
ATOM 1897 O O . GLY A 1 255 ? -6.698 -7.018 12.508 1.00 10.33 255 GLY A O 1
ATOM 1898 N N . THR A 1 256 ? -8.469 -5.706 11.988 1.00 9.26 256 THR A N 1
ATOM 1899 C CA . THR A 1 256 ? -7.945 -4.540 12.682 1.00 8.62 256 THR A CA 1
ATOM 1900 C C . THR A 1 256 ? -8.750 -4.441 13.984 1.00 9.02 256 THR A C 1
ATOM 1901 O O . THR A 1 256 ? -9.905 -4.927 14.056 1.00 10.09 256 THR A O 1
ATOM 1905 N N . LEU A 1 257 ? -8.192 -3.785 15.000 1.00 8.87 257 LEU A N 1
ATOM 1906 C CA . LEU A 1 257 ? -8.861 -3.677 16.307 1.00 9.14 257 LEU A CA 1
ATOM 1907 C C . LEU A 1 257 ? -9.035 -2.258 16.767 1.00 8.18 257 LEU A C 1
ATOM 1908 O O . LEU A 1 257 ? -8.219 -1.390 16.465 1.00 8.28 257 LEU A O 1
ATOM 1913 N N . ARG A 1 258 ? -10.130 -2.014 17.476 1.00 8.14 258 ARG A N 1
ATOM 1914 C CA . ARG A 1 258 ? -10.384 -0.719 18.078 1.00 7.67 258 ARG A CA 1
ATOM 1915 C C . ARG A 1 258 ? -10.758 -0.984 19.533 1.00 7.86 258 ARG A C 1
ATOM 1916 O O . ARG A 1 258 ? -11.496 -1.928 19.870 1.00 9.04 258 ARG A O 1
ATOM 1924 N N . VAL A 1 259 ? -10.185 -0.167 20.403 1.00 7.14 259 VAL A N 1
ATOM 1925 C CA . VAL A 1 259 ? -10.450 -0.232 21.854 1.00 7.75 259 VAL A CA 1
ATOM 1926 C C . VAL A 1 259 ? -11.396 0.907 22.173 1.00 7.65 259 VAL A C 1
ATOM 1927 O O . VAL A 1 259 ? -11.205 2.018 21.674 1.00 7.85 259 VAL A O 1
ATOM 1931 N N . PHE A 1 260 ? -12.357 0.637 23.062 1.00 8.74 260 PHE A N 1
ATOM 1932 C CA . PHE A 1 260 ? -13.385 1.602 23.418 1.00 8.15 260 PHE A CA 1
ATOM 1933 C C . PHE A 1 260 ? -13.432 1.881 24.918 1.00 9.07 260 PHE A C 1
ATOM 1934 O O . PHE A 1 260 ? -12.911 1.115 25.728 1.00 8.65 260 PHE A O 1
ATOM 1942 N N . PRO A 1 261 ? -14.070 2.988 25.301 1.00 9.42 261 PRO A N 1
ATOM 1943 C CA . PRO A 1 261 ? -14.206 3.323 26.730 1.00 10.12 261 PRO A CA 1
ATOM 1944 C C . PRO A 1 261 ? -14.819 2.117 27.446 1.00 10.25 261 PRO A C 1
ATOM 1945 O O . PRO A 1 261 ? -15.701 1.445 26.890 1.00 10.54 261 PRO A O 1
ATOM 1949 N N . PRO A 1 262 ? -14.526 1.917 28.739 1.00 11.20 262 PRO A N 1
ATOM 1950 C CA . PRO A 1 262 ? -13.685 2.742 29.609 1.00 10.75 262 PRO A CA 1
ATOM 1951 C C . PRO A 1 262 ? -12.192 2.710 29.408 1.00 10.48 262 PRO A C 1
ATOM 1952 O O . PRO A 1 262 ? -11.477 3.504 30.032 1.00 10.88 262 PRO A O 1
ATOM 1956 N N . ASN A 1 263 ? -11.712 1.823 28.537 1.00 8.75 263 ASN A N 1
ATOM 1957 C CA . ASN A 1 263 ? -10.277 1.813 28.208 1.00 8.35 263 ASN A CA 1
ATOM 1958 C C . ASN A 1 263 ? -9.957 3.007 27.297 1.00 8.81 263 ASN A C 1
ATOM 1959 O O . ASN A 1 263 ? -10.854 3.657 26.715 1.00 9.86 263 ASN A O 1
ATOM 1964 N N . GLU A 1 264 ? -8.683 3.334 27.163 1.00 8.33 264 GLU A N 1
ATOM 1965 C CA . GLU A 1 264 ? -8.283 4.443 26.292 1.00 8.99 264 GLU A CA 1
ATOM 1966 C C . GLU A 1 264 ? -8.577 4.077 24.836 1.00 8.67 264 GLU A C 1
ATOM 1967 O O . GLU A 1 264 ? -8.189 3.032 24.379 1.00 8.72 264 GLU A O 1
ATOM 1973 N N . PRO A 1 265 ? -9.288 4.942 24.094 1.00 8.50 265 PRO A N 1
ATOM 1974 C CA . PRO A 1 265 ? -9.584 4.639 22.687 1.00 8.77 265 PRO A CA 1
ATOM 1975 C C . PRO A 1 265 ? -8.255 4.428 21.950 1.00 7.68 265 PRO A C 1
ATOM 1976 O O . PRO A 1 265 ? -7.267 5.150 22.156 1.00 8.57 265 PRO A O 1
ATOM 1980 N N . PHE A 1 266 ? -8.267 3.432 21.069 1.00 7.20 266 PHE A N 1
ATOM 1981 C CA . PHE A 1 266 ? -7.063 3.072 20.320 1.00 6.73 266 PHE A CA 1
ATOM 1982 C C . PHE A 1 266 ? -7.445 2.259 19.113 1.00 7.09 266 PHE A C 1
ATOM 1983 O O . PHE A 1 266 ? -8.448 1.543 19.110 1.00 7.83 266 PHE A O 1
ATOM 1991 N N . PHE A 1 267 ? -6.643 2.391 18.073 1.00 7.61 267 PHE A N 1
ATOM 1992 C CA . PHE A 1 267 ? -6.821 1.643 16.834 1.00 6.75 267 PHE A CA 1
ATOM 1993 C C . PHE A 1 267 ? -5.504 0.905 16.591 1.00 7.70 267 PHE A C 1
ATOM 1994 O O . PHE A 1 267 ? -4.416 1.518 16.735 1.00 7.77 267 PHE A O 1
ATOM 2002 N N . ILE A 1 268 ? -5.556 -0.376 16.204 1.00 7.06 268 ILE A N 1
ATOM 2003 C CA . ILE A 1 268 ? -4.329 -1.151 15.951 1.00 6.93 268 ILE A CA 1
ATOM 2004 C C . ILE A 1 268 ? -4.521 -2.021 14.730 1.00 6.50 268 ILE A C 1
ATOM 2005 O O . ILE A 1 268 ? -5.560 -2.667 14.574 1.00 7.26 268 ILE A O 1
ATOM 2010 N N . ALA A 1 269 ? -3.515 -2.022 13.864 1.00 6.21 269 ALA A N 1
ATOM 2011 C CA . ALA A 1 269 ? -3.513 -2.852 12.649 1.00 6.07 269 ALA A CA 1
ATOM 2012 C C . ALA A 1 269 ? -2.106 -3.397 12.446 1.00 6.86 269 ALA A C 1
ATOM 2013 O O . ALA A 1 269 ? -1.110 -2.800 12.908 1.00 7.19 269 ALA A O 1
ATOM 2015 N N . LYS A 1 270 ? -1.996 -4.501 11.718 1.00 7.46 270 LYS A N 1
ATOM 2016 C CA . LYS A 1 270 ? -0.686 -5.142 11.499 1.00 6.80 270 LYS A CA 1
ATOM 2017 C C . LYS A 1 270 ? -0.620 -5.539 10.028 1.00 7.06 270 LYS A C 1
ATOM 2018 O O . LYS A 1 270 ? -1.594 -6.056 9.457 1.00 7.61 270 LYS A O 1
ATOM 2024 N N . LEU A 1 271 ? 0.551 -5.322 9.443 1.00 7.38 271 LEU A N 1
ATOM 2025 C CA . LEU A 1 271 ? 0.831 -5.547 8.022 1.00 7.32 271 LEU A CA 1
ATOM 2026 C C . LEU A 1 271 ? 2.095 -6.362 7.885 1.00 7.14 271 LEU A C 1
ATOM 2027 O O . LEU A 1 271 ? 2.986 -6.363 8.772 1.00 7.88 271 LEU A O 1
ATOM 2032 N N . ARG A 1 272 ? 2.195 -7.042 6.740 1.00 7.65 272 ARG A N 1
ATOM 2033 C CA . ARG A 1 272 ? 3.385 -7.838 6.403 1.00 8.07 272 ARG A CA 1
ATOM 2034 C C . ARG A 1 272 ? 3.840 -7.448 5.013 1.00 7.69 272 ARG A C 1
ATOM 2035 O O . ARG A 1 272 ? 3.016 -7.266 4.112 1.00 8.70 272 ARG A O 1
ATOM 2043 N N . LYS A 1 273 ? 5.146 -7.324 4.824 1.00 8.33 273 LYS A N 1
ATOM 2044 C CA . LYS A 1 273 ? 5.695 -7.044 3.491 1.00 8.79 273 LYS A CA 1
ATOM 2045 C C . LYS A 1 273 ? 5.830 -8.393 2.778 1.00 8.21 273 LYS A C 1
ATOM 2046 O O . LYS A 1 273 ? 6.392 -9.345 3.338 1.00 10.06 273 LYS A O 1
ATOM 2052 N N . ILE A 1 274 ? 5.320 -8.463 1.552 1.00 8.17 274 ILE A N 1
ATOM 2053 C CA . ILE A 1 274 ? 5.332 -9.703 0.767 1.00 9.58 274 ILE A CA 1
ATOM 2054 C C . ILE A 1 274 ? 5.976 -9.504 -0.592 1.00 9.58 274 ILE A C 1
ATOM 2055 O O . ILE A 1 274 ? 6.329 -8.359 -0.968 1.00 10.23 274 ILE A O 1
#

Solvent-accessible surface area: 11620 Å² total; per-residue (Å²): 242,67,67,9,0,0,0,0,63,47,90,24,81,16,92,87,0,28,124,88,0,68,112,82,44,3,65,13,78,109,32,48,22,115,27,0,1,26,19,91,116,40,91,66,80,21,38,76,8,58,0,57,123,85,0,42,0,9,38,22,24,1,0,10,0,0,0,0,29,14,0,99,10,149,80,104,9,55,0,0,1,0,13,5,18,90,0,13,35,0,0,0,0,0,9,54,0,140,28,125,36,36,0,7,0,0,9,28,8,145,100,89,20,124,47,0,113,64,20,7,91,31,1,25,12,153,11,22,92,44,43,65,26,26,0,35,141,28,44,70,112,2,53,152,72,136,50,68,0,33,22,0,0,0,15,1,61,101,97,148,115,50,72,117,5,7,23,91,103,4,67,72,0,0,27,8,0,0,46,0,2,90,149,106,4,35,0,0,0,0,0,27,9,72,108,126,92,31,4,3,37,0,0,94,68,0,61,164,115,39,151,30,11,66,36,27,80,16,136,28,99,99,6,139,84,20,63,20,117,90,13,143,27,147,0,0,1,36,0,60,87,100,9,54,48,4,0,0,0,22,0,77,29,92

Secondary structure (DSSP, 8-state):
--EEEEE-TTT--HHHHHHHHHTTT-EEEE-SSTTEEEEEE-SS-TTSSHHHHTTSEEE--SGGGHHHHHH---TT-EEEETT-TT-HHHHHHHHHTTT-SEEEEEES-HHHHHHHHHHHHHTT--SEEEEES-HHHHHHHHHHTT--EEEEEEEE---HHHHTGGGT-HHHHHHHHHHHEEEEEEEEEEES---TTSSHHHHHHHHHH-SSEEEEPPPSTT-TTS-EEE-SSTT-EEE-TTSPPEEEEEEEE-

CATH classification: 3.30.70.1170 (+1 more: 3.40.50.150)

B-factor: mean 13.77, std 6.91, range [2.27, 40.76]

Radius of gyration: 17.71 Å; Cα contacts (8 Å, |Δi|>4): 556; chains: 1; bounding box: 37×37×56 Å

InterPro domains:
  IPR001678 SAM-dependent methyltransferase RsmB-F/NOP2-type domain [PS51686] (1-274)
  IPR011023 Nop2p [TIGR00446] (13-273)
  IPR018314 RsmB/NOL1/NOP2-like, conserved site [PS01153] (157-168)
  IPR023267 RNA (C5-cytosine) methyltransferase [PR02008] (59-73)
  IPR023267 RNA (C5-cytosine) methyltransferase [PR02008] (88-98)
  IPR023267 RNA (C5-cytosine) methyltransferase [PR02008] (158-170)
  IPR023267 RNA (C5-cytosine) methyltransferase [PR02008] (204-220)
  IPR023267 RNA (C5-cytosine) methyltransferase [PR02008] (256-273)
  IPR023267 RNA (C5-cytosine) methyltransferase [PTHR22807] (10-273)
  IPR029063 S-adenosyl-L-methionine-dependent methyltransferase superfamily [G3DSA:3.40.50.150] (69-274)
  IPR029063 S-adenosyl-L-methionine-dependent methyltransferase superfamily [SSF53335] (10-274)
  IPR049560 SAM-dependent methyltransferase RsmB-F/NOP2-type, catalytic core [PF01189] (77-272)

Organism: Methanocaldococcus jannaschii (strain ATCC 43067 / DSM 2661 / JAL-1 / JCM 10045 / NBRC 100440) (NCBI:txid243232)

GO terms:
  GO:0016428 tRNA (cytidine-N5)-methyltransferase activity (F, IDA)
  GO:0030488 tRNA methylation (P, IDA)

Sequence (254 aa):
KMQFIRVNTLKINPEVLKKRLENKGVVLEKTFLDYAFEVKKSPFSIGSTPEYLFGYYMPQSISSMIPPIVLNPREDDFILDMCAAPGGKTTHLAQLMKNKGTIVAVEISKTRTKALKSNINRMGVLNTIIINADMRKYKDYLLKNEIFFDKILLDAPCSEEDIKYCSLRQKELIDIGIDLLKKDGELVYSTCSMEVEENEEVIKYILQKRNDVELIIIKANEFKGINIKEGYIKGTLRVFPPNEPFFIAKLRKI